Protein AF-A0A914PKU0-F1 (afdb_monomer)

Solvent-accessible surface area (backbone atoms only — not comparable to full-atom values): 11111 Å² total; per-residue (Å²): 141,83,90,80,81,83,86,82,81,77,81,84,61,63,71,68,54,54,54,54,63,59,64,61,50,61,65,52,45,56,53,50,51,53,52,48,52,52,50,33,52,51,19,50,53,43,31,54,55,24,48,49,52,36,49,50,44,68,71,37,66,74,53,52,72,41,68,69,49,45,51,52,33,53,37,24,51,18,46,30,36,24,18,49,16,47,34,53,45,40,54,48,55,51,53,35,68,74,65,74,61,84,83,73,59,67,68,58,48,47,63,50,47,43,43,28,55,49,11,52,50,31,33,52,44,38,52,43,41,54,53,49,54,64,73,61,70,76,85,69,70,69,59,47,57,50,49,43,55,52,51,42,53,52,55,48,54,53,51,59,67,70,47,77,82,64,92,68,94,60,92,46,76,73,80,70,27,71,61,52,55,51,50,51,50,51,51,53,50,52,42,51,53,54,60,73,74,106

Nearest PDB structures (foldseek):
  8e3x-assembly1_R  TM=8.008E-01  e=6.952E-03  Homo sapiens
  4u14-assembly1_A  TM=6.989E-01  e=1.213E-02  Rattus norvegicus
  8pkm-assembly1_R  TM=7.469E-01  e=3.884E-02  Homo sapiens
  6whc-assembly1_R  TM=7.273E-01  e=3.510E-02  Homo sapiens
  7bb6-assembly1_A  TM=6.770E-01  e=7.497E-02  Homo sapiens

Sequence (198 aa):
MSETTPFTFSPSIQTSLNLSKVVYTTSNLNDHWALLIFRMFIAVISLIGNFLIFYISIRYKDFRKSNSNCLIALLSIGDICLGFGLFIRGLYSIQIIVQDIFIYSTTFCLWISLPQVYGIAFSYIQ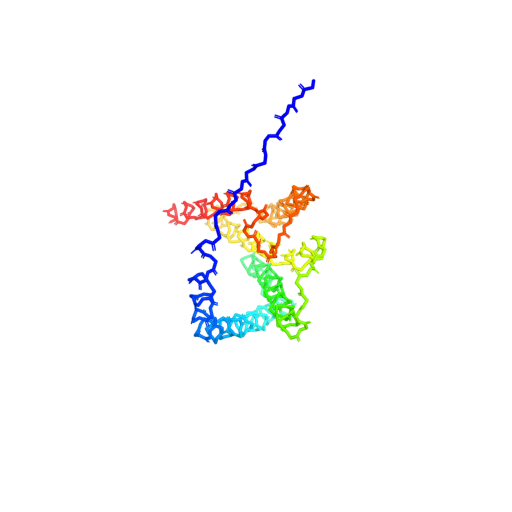LSSIAIDRCFAITQLWLSAIIGLICPTIIFYFSITSDLHSQISQCAIGSATKLFDKISSIYAFINAAIVICM

Radius of gyration: 22.52 Å; Cα contacts (8 Å, |Δi|>4): 131; chains: 1; bounding box: 77×35×51 Å

Secondary structure (DSSP, 8-state):
-------PPPGGGHHHHHHHHHHTTTHHHHHHHHHHHHHHHHHHHHHHHHHHHHHHHHH-TTGGGSHHHHHHHHHHHHHHHHHHHHHHHHHHHHHHHHHT-----HHHHHHHHHHHHHHHHHHHHHHHHHHHHHHHTTS-HHHHHHHHHHHHHHHHHHHHHHHTT---SS--HHHH-HHHHHHHHHHHHHHHHHHHT-

Mean predicted aligned error: 10.63 Å

Foldseek 3Di:
DDDDDDDDDDDPPVPVVVVVVVVCCPVVVVVVVVVLVVQLVVLVVLLVVLVVLLVCLVVDVVLVVDLLSVLSNQLSVLSNLQSQLSNLVSVVVVVCVVVVDQDDDPVVLCVSNLSNLLSLLLNLLSLVLSLVCVVVVDDDSVVSVVCSVVVSVVVSVVLVVQQPPDDDSDSDPVVSPPPSVVVVVVSVVSSVVSVVVD

pLDDT: mean 76.57, std 17.01, range [37.97, 98.25]

Structure (mmCIF, N/CA/C/O backbone):
data_AF-A0A914PKU0-F1
#
_entry.id   AF-A0A914PKU0-F1
#
loop_
_atom_site.group_PDB
_atom_site.id
_atom_site.type_symbol
_atom_site.label_atom_id
_atom_site.label_alt_id
_atom_site.label_comp_id
_atom_site.label_asym_id
_atom_site.label_entity_id
_atom_site.label_seq_id
_atom_site.pdbx_PDB_ins_code
_atom_site.Cartn_x
_atom_site.Cartn_y
_atom_site.Cartn_z
_atom_site.occupancy
_atom_site.B_iso_or_equiv
_atom_site.auth_seq_id
_atom_site.auth_comp_id
_atom_site.auth_asym_id
_atom_site.auth_atom_id
_atom_site.pdbx_PDB_model_num
ATOM 1 N N . MET A 1 1 ? 50.821 17.518 -1.421 1.00 38.12 1 MET A N 1
ATOM 2 C CA . MET A 1 1 ? 50.764 16.829 -2.726 1.00 38.12 1 MET A CA 1
ATOM 3 C C . MET A 1 1 ? 50.740 15.341 -2.435 1.00 38.12 1 MET A C 1
ATOM 5 O O . MET A 1 1 ? 51.692 14.849 -1.854 1.00 38.12 1 MET A O 1
ATOM 9 N N . SER A 1 2 ? 49.609 14.685 -2.690 1.00 40.12 2 SER A N 1
ATOM 10 C CA . SER A 1 2 ? 49.365 13.266 -2.404 1.00 40.12 2 SER A CA 1
ATOM 11 C C . SER A 1 2 ? 49.148 12.577 -3.746 1.00 40.12 2 SER A C 1
ATOM 13 O O . SER A 1 2 ? 48.167 12.882 -4.420 1.00 40.12 2 SER A O 1
ATOM 15 N N . GLU A 1 3 ? 50.083 11.722 -4.154 1.00 48.31 3 GLU A N 1
ATOM 16 C CA . GLU A 1 3 ? 50.004 10.937 -5.387 1.00 48.31 3 GLU A CA 1
ATOM 17 C C . GLU A 1 3 ? 48.989 9.800 -5.221 1.00 48.31 3 GLU A C 1
ATOM 19 O O . GLU A 1 3 ? 49.166 8.902 -4.400 1.00 48.31 3 GLU A O 1
ATOM 24 N N . THR A 1 4 ? 47.910 9.836 -6.000 1.00 51.81 4 THR A N 1
ATOM 25 C CA . THR A 1 4 ? 46.986 8.710 -6.171 1.00 51.81 4 THR A CA 1
ATOM 26 C C . THR A 1 4 ? 47.476 7.827 -7.312 1.00 51.81 4 THR A C 1
ATOM 28 O O . THR A 1 4 ? 47.506 8.263 -8.464 1.00 51.81 4 THR A O 1
ATOM 31 N N . THR A 1 5 ? 47.849 6.586 -7.008 1.00 49.84 5 THR A N 1
ATOM 32 C CA . THR A 1 5 ? 48.208 5.582 -8.013 1.00 49.84 5 THR A CA 1
ATOM 33 C C . THR A 1 5 ? 46.951 4.997 -8.678 1.00 49.84 5 THR A C 1
ATOM 35 O O . THR A 1 5 ? 45.957 4.734 -7.995 1.00 49.84 5 THR A O 1
ATOM 38 N N . PRO A 1 6 ? 46.955 4.777 -10.007 1.00 49.59 6 PRO A N 1
ATOM 39 C CA . PRO A 1 6 ? 45.822 4.189 -10.709 1.00 49.59 6 PRO A CA 1
ATOM 40 C C . PRO A 1 6 ? 45.848 2.658 -10.610 1.00 49.59 6 PRO A C 1
ATOM 42 O O . PRO A 1 6 ? 46.843 2.008 -10.927 1.00 49.59 6 PRO A O 1
ATOM 45 N N . PHE A 1 7 ? 44.722 2.082 -10.195 1.00 43.34 7 PHE A N 1
ATOM 46 C CA . PHE A 1 7 ? 44.472 0.642 -10.214 1.00 43.34 7 PHE A CA 1
ATOM 47 C C . PHE A 1 7 ? 44.232 0.177 -11.659 1.00 43.34 7 PHE A C 1
ATOM 49 O O . PHE A 1 7 ? 43.247 0.564 -12.288 1.00 43.34 7 PHE A O 1
ATOM 56 N N . THR A 1 8 ? 45.115 -0.667 -12.191 1.00 44.38 8 THR A N 1
ATOM 57 C CA . THR A 1 8 ? 44.954 -1.329 -13.492 1.00 44.38 8 THR A CA 1
ATOM 58 C C . THR A 1 8 ? 44.253 -2.677 -13.319 1.00 44.38 8 THR A C 1
ATOM 60 O O . THR A 1 8 ? 44.758 -3.586 -12.663 1.00 44.38 8 THR A O 1
ATOM 63 N N . PHE A 1 9 ? 43.064 -2.814 -13.913 1.00 42.56 9 PHE A N 1
ATOM 64 C CA . PHE A 1 9 ? 42.314 -4.073 -13.960 1.00 42.56 9 PHE A CA 1
ATOM 65 C C . PHE A 1 9 ? 42.784 -4.954 -15.127 1.00 42.56 9 PHE A C 1
ATOM 67 O O . PHE A 1 9 ? 42.975 -4.481 -16.246 1.00 42.56 9 PHE A O 1
ATOM 74 N N . SER A 1 10 ? 42.956 -6.248 -14.849 1.00 38.81 10 SER A N 1
ATOM 75 C CA . SER A 1 10 ? 43.445 -7.261 -15.792 1.00 38.81 10 SER A CA 1
ATOM 76 C C . SER A 1 10 ? 42.358 -7.689 -16.806 1.00 38.81 10 SER A C 1
ATOM 78 O O . SER A 1 10 ? 41.228 -7.963 -16.392 1.00 38.81 10 SER A O 1
ATOM 80 N N . PRO A 1 11 ? 42.659 -7.785 -18.119 1.00 51.31 11 PRO A N 1
ATOM 81 C CA . PRO A 1 11 ? 41.658 -7.942 -19.187 1.00 51.31 11 PRO A CA 1
ATOM 82 C C . PRO A 1 11 ? 41.138 -9.377 -19.424 1.00 51.31 11 PRO A C 1
ATOM 84 O O . PRO A 1 11 ? 40.300 -9.587 -20.298 1.00 51.31 11 PRO A O 1
ATOM 87 N N . SER A 1 12 ? 41.577 -10.386 -18.666 1.00 43.50 12 SER A N 1
ATOM 88 C CA . SER A 1 12 ? 41.237 -11.798 -18.934 1.00 43.50 12 SER A CA 1
ATOM 89 C C . SER A 1 12 ? 39.911 -12.298 -18.329 1.00 43.50 12 SER A C 1
ATOM 91 O O . SER A 1 12 ? 39.522 -13.434 -18.584 1.00 43.50 12 SER A O 1
ATOM 93 N N . ILE A 1 13 ? 39.182 -11.469 -17.568 1.00 47.34 13 ILE A N 1
ATOM 94 C CA . ILE A 1 13 ? 37.900 -11.838 -16.917 1.00 47.34 13 ILE A CA 1
ATOM 95 C C . ILE A 1 13 ? 36.666 -11.367 -17.722 1.00 47.34 13 ILE A C 1
ATOM 97 O O . ILE A 1 13 ? 35.545 -11.817 -17.485 1.00 47.34 13 ILE A O 1
ATOM 101 N N . GLN A 1 14 ? 36.833 -10.495 -18.722 1.00 45.56 14 GLN A N 1
ATOM 102 C CA . GLN A 1 14 ? 35.700 -9.884 -19.434 1.00 45.56 14 GLN A CA 1
ATOM 103 C C . GLN A 1 14 ? 34.959 -10.825 -20.399 1.00 45.56 14 GLN A C 1
ATOM 105 O O . GLN A 1 14 ? 33.783 -10.602 -20.680 1.00 45.56 14 GLN A O 1
ATOM 110 N N . THR A 1 15 ? 35.586 -11.893 -20.890 1.00 47.06 15 THR A N 1
ATOM 111 C CA . THR A 1 15 ? 34.989 -12.757 -21.924 1.00 47.06 15 THR A CA 1
ATOM 112 C C . THR A 1 15 ? 34.104 -13.880 -21.374 1.00 47.06 15 THR A C 1
ATOM 114 O O . THR A 1 15 ? 33.115 -14.224 -22.017 1.00 47.06 15 THR A O 1
ATOM 117 N N . SER A 1 16 ? 34.354 -14.400 -20.166 1.00 42.72 16 SER A N 1
ATOM 118 C CA . SER A 1 16 ? 33.491 -15.418 -19.528 1.00 42.72 16 SER A CA 1
ATOM 119 C C . SER A 1 16 ? 32.276 -14.822 -18.799 1.00 42.72 16 SER A C 1
ATOM 121 O O . SER A 1 16 ? 31.245 -15.482 -18.658 1.00 42.72 16 SER A O 1
ATOM 123 N N . LEU A 1 17 ? 32.348 -13.546 -18.404 1.00 46.28 17 LEU A N 1
ATOM 124 C CA . LEU A 1 17 ? 31.238 -12.806 -17.792 1.00 46.28 17 LEU A CA 1
ATOM 125 C C . LEU A 1 17 ? 30.147 -12.427 -18.804 1.00 46.28 17 LEU A C 1
ATOM 127 O O . LEU A 1 17 ? 28.983 -12.323 -18.428 1.00 46.28 17 LEU A O 1
ATOM 131 N N . ASN A 1 18 ? 30.489 -12.284 -20.086 1.00 42.88 18 ASN A N 1
ATOM 132 C CA . ASN A 1 18 ? 29.521 -11.941 -21.129 1.00 42.88 18 ASN A CA 1
ATOM 133 C C . ASN A 1 18 ? 28.657 -13.130 -21.572 1.00 42.88 18 ASN A C 1
ATOM 135 O O . ASN A 1 18 ? 27.505 -12.918 -21.932 1.00 42.88 18 ASN A O 1
ATOM 139 N N . LEU A 1 19 ? 29.144 -14.374 -21.489 1.00 44.16 19 LEU A N 1
ATOM 140 C CA . LEU A 1 19 ? 28.338 -15.542 -21.877 1.00 44.16 19 LEU A CA 1
ATOM 141 C C . LEU A 1 19 ? 27.323 -15.932 -20.791 1.00 44.16 19 LEU A C 1
ATOM 143 O O . LEU A 1 19 ? 26.169 -16.226 -21.089 1.00 44.16 19 LEU A O 1
ATOM 147 N N . SER A 1 20 ? 27.722 -15.854 -19.517 1.00 39.81 20 SER A N 1
ATOM 148 C CA . SER A 1 20 ? 26.823 -16.127 -18.388 1.00 39.81 20 SER A CA 1
ATOM 149 C C . SER A 1 20 ? 25.709 -15.073 -18.301 1.00 39.81 20 SER A C 1
ATOM 151 O O . SER A 1 20 ? 24.534 -15.401 -18.159 1.00 39.81 20 SER A O 1
ATOM 153 N N . LYS A 1 21 ? 26.038 -13.795 -18.531 1.00 44.16 21 LYS A N 1
ATOM 154 C CA . LYS A 1 21 ? 25.064 -12.691 -18.573 1.00 44.16 21 LYS A CA 1
ATOM 155 C C . LYS A 1 21 ? 24.053 -12.797 -19.727 1.00 44.16 21 LYS A C 1
ATOM 157 O O . LYS A 1 21 ? 23.037 -12.124 -19.665 1.00 44.16 21 LYS A O 1
ATOM 162 N N . VAL A 1 22 ? 24.314 -13.626 -20.744 1.00 45.41 22 VAL A N 1
ATOM 163 C CA . VAL A 1 22 ? 23.438 -13.840 -21.915 1.00 45.41 22 VAL A CA 1
ATOM 164 C C . VAL A 1 22 ? 22.600 -15.126 -21.804 1.00 45.41 22 VAL A C 1
ATOM 166 O O . VAL A 1 22 ? 21.542 -15.227 -22.416 1.00 45.41 22 VAL A O 1
ATOM 169 N N . VAL A 1 23 ? 23.019 -16.10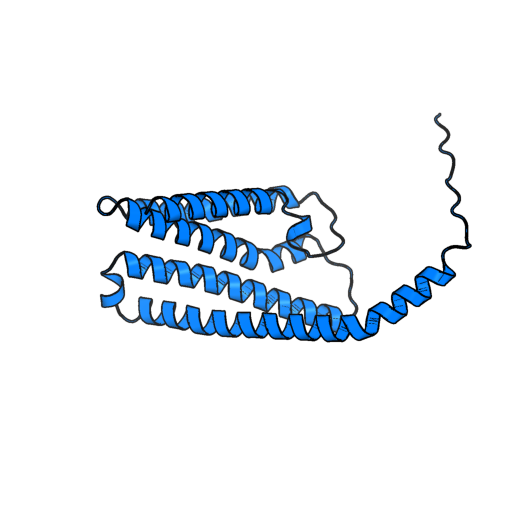6 -20.997 1.00 37.97 23 VAL A N 1
ATOM 170 C CA . VAL A 1 23 ? 22.243 -17.343 -20.766 1.00 37.97 23 VAL A CA 1
ATOM 171 C C . VAL A 1 23 ? 21.280 -17.201 -19.577 1.00 37.97 23 VAL A C 1
ATOM 173 O O . VAL A 1 23 ? 20.201 -17.786 -19.592 1.00 37.97 23 VAL A O 1
ATOM 176 N N . TYR A 1 24 ? 21.585 -16.343 -18.595 1.00 42.28 24 TYR A N 1
ATOM 177 C CA . TYR A 1 24 ? 20.639 -15.982 -17.527 1.00 42.28 24 TYR A CA 1
ATOM 178 C C . TYR A 1 24 ? 19.558 -14.974 -17.952 1.00 42.28 24 TYR A C 1
ATOM 180 O O . TYR A 1 24 ? 18.708 -14.645 -17.126 1.00 42.28 24 TYR A O 1
ATOM 188 N N . THR A 1 25 ? 19.567 -14.460 -19.186 1.00 51.44 25 THR A N 1
ATOM 189 C CA . THR A 1 25 ? 18.661 -13.382 -19.623 1.00 51.44 25 THR A CA 1
ATOM 190 C C . THR A 1 25 ? 17.411 -13.837 -20.358 1.00 51.44 25 THR A C 1
ATOM 192 O O . THR A 1 25 ? 16.522 -13.014 -20.515 1.00 51.44 25 THR A O 1
ATOM 195 N N . THR A 1 26 ? 17.269 -15.095 -20.785 1.00 50.94 26 THR A N 1
ATOM 196 C CA . THR A 1 26 ? 16.070 -15.516 -21.542 1.00 50.94 26 THR A CA 1
ATOM 197 C C . THR A 1 26 ? 15.092 -16.360 -20.726 1.00 50.94 26 THR A C 1
ATOM 199 O O . THR A 1 26 ? 13.889 -16.136 -20.842 1.00 50.94 26 THR A O 1
ATOM 202 N N . SER A 1 27 ? 15.558 -17.247 -19.832 1.00 54.28 27 SER A N 1
ATOM 203 C CA . SER A 1 27 ? 14.651 -17.959 -18.911 1.00 54.28 27 SER A CA 1
ATOM 204 C C . SER A 1 27 ? 14.126 -17.041 -17.799 1.00 54.28 27 SER A C 1
ATOM 206 O O . SER A 1 27 ? 12.921 -16.983 -17.584 1.00 54.28 27 SER A O 1
ATOM 208 N N . ASN A 1 28 ? 14.990 -16.217 -17.188 1.00 62.97 28 ASN A N 1
ATOM 209 C CA . ASN A 1 28 ? 14.567 -15.252 -16.160 1.00 62.97 28 ASN A CA 1
ATOM 210 C C . ASN A 1 28 ? 13.647 -14.152 -16.693 1.00 62.97 28 ASN A C 1
ATOM 212 O O . ASN A 1 28 ? 12.886 -13.574 -15.921 1.00 62.97 28 ASN A O 1
ATOM 216 N N . LEU A 1 29 ? 13.738 -13.799 -17.980 1.00 72.94 29 LEU A N 1
ATOM 217 C CA . LEU A 1 29 ? 12.934 -12.705 -18.520 1.00 72.94 29 LEU A CA 1
ATOM 218 C C . LEU A 1 29 ? 11.460 -13.104 -18.584 1.00 72.94 29 LEU A C 1
ATOM 220 O O . LEU A 1 29 ? 10.610 -12.345 -18.126 1.00 72.94 29 LEU A O 1
ATOM 224 N N . ASN A 1 30 ? 11.162 -14.314 -19.065 1.00 81.38 30 ASN A N 1
ATOM 225 C CA . ASN A 1 30 ? 9.797 -14.843 -19.081 1.00 81.38 30 ASN A CA 1
ATOM 226 C C . ASN A 1 30 ? 9.228 -14.976 -17.660 1.00 81.38 30 ASN A C 1
ATOM 228 O O . ASN A 1 30 ? 8.080 -14.592 -17.423 1.00 81.38 30 ASN A O 1
ATOM 232 N N . ASP A 1 31 ? 10.048 -15.418 -16.704 1.00 84.62 31 ASP A N 1
ATOM 233 C CA . ASP A 1 31 ? 9.658 -15.510 -15.294 1.00 84.62 31 ASP A CA 1
ATOM 234 C C . ASP A 1 31 ? 9.379 -14.123 -14.688 1.00 84.62 31 ASP A C 1
ATOM 236 O O . ASP A 1 31 ? 8.410 -13.933 -13.947 1.00 84.62 31 ASP A O 1
ATOM 240 N N . HIS A 1 32 ? 10.183 -13.119 -15.049 1.00 82.81 32 HIS A N 1
ATOM 241 C CA . HIS A 1 32 ? 9.996 -11.740 -14.607 1.00 82.81 32 HIS A CA 1
ATOM 242 C C . HIS A 1 32 ? 8.676 -11.144 -15.116 1.00 82.81 32 HIS A C 1
ATOM 244 O O . HIS A 1 32 ? 7.927 -10.546 -14.337 1.00 82.81 32 HIS A O 1
ATOM 250 N N . TRP A 1 33 ? 8.355 -11.349 -16.398 1.00 86.50 33 TRP A N 1
ATOM 251 C CA . TRP A 1 33 ? 7.091 -10.908 -16.994 1.00 86.50 33 TRP A CA 1
ATOM 252 C C . TRP A 1 33 ? 5.882 -11.583 -16.354 1.00 86.50 33 TRP A C 1
ATOM 254 O O . TRP A 1 33 ? 4.918 -10.901 -15.998 1.00 86.50 33 TRP A O 1
ATOM 264 N N . ALA A 1 34 ? 5.941 -12.902 -16.162 1.00 89.69 34 ALA A N 1
ATOM 265 C CA . ALA A 1 34 ? 4.866 -13.651 -15.522 1.00 89.69 34 ALA A CA 1
ATOM 266 C C . ALA A 1 34 ? 4.580 -13.111 -14.113 1.00 89.69 34 ALA A C 1
ATOM 268 O O . ALA A 1 34 ? 3.425 -12.875 -13.751 1.00 89.69 34 ALA A O 1
ATOM 269 N N . LEU A 1 35 ? 5.632 -12.830 -13.340 1.00 88.25 35 LEU A N 1
ATOM 270 C CA . LEU A 1 35 ? 5.517 -12.310 -11.982 1.00 88.25 35 LEU A CA 1
ATOM 271 C C . LEU A 1 35 ? 4.965 -10.873 -11.949 1.00 88.25 35 LEU A C 1
ATOM 273 O O . LEU A 1 35 ? 4.143 -10.553 -11.088 1.00 88.25 35 LEU A O 1
ATOM 277 N N . LEU A 1 36 ? 5.359 -10.013 -12.896 1.00 88.75 36 LEU A N 1
ATOM 278 C CA . LEU A 1 36 ? 4.803 -8.661 -13.051 1.00 88.75 36 LEU A CA 1
ATOM 279 C C . LEU A 1 36 ? 3.305 -8.689 -13.382 1.00 88.75 36 LEU A C 1
ATOM 281 O O . LEU A 1 36 ? 2.518 -8.014 -12.715 1.00 88.75 36 LEU A O 1
ATOM 285 N N . ILE A 1 37 ? 2.905 -9.494 -14.370 1.00 92.06 37 ILE A N 1
ATOM 286 C CA . ILE A 1 37 ? 1.502 -9.638 -14.784 1.00 92.06 37 ILE A CA 1
ATOM 287 C C . ILE A 1 37 ? 0.666 -10.186 -13.627 1.00 92.06 37 ILE A C 1
ATOM 289 O O . ILE A 1 37 ? -0.390 -9.639 -13.308 1.00 92.06 37 ILE A O 1
ATOM 293 N N . PHE A 1 38 ? 1.167 -11.216 -12.944 1.00 92.31 38 PHE A N 1
ATOM 294 C CA . PHE A 1 38 ? 0.501 -11.806 -11.788 1.00 92.31 38 PHE A CA 1
ATOM 295 C C . PHE A 1 38 ? 0.301 -10.793 -10.651 1.00 92.31 38 PHE A C 1
ATOM 297 O O . PHE A 1 38 ? -0.790 -10.694 -10.089 1.00 92.31 38 PHE A O 1
ATOM 304 N N . ARG A 1 39 ? 1.316 -9.973 -10.345 1.00 88.94 39 ARG A N 1
ATOM 305 C CA . ARG A 1 39 ? 1.196 -8.898 -9.345 1.00 88.94 39 ARG A CA 1
ATOM 306 C C . ARG A 1 39 ? 0.159 -7.849 -9.732 1.00 88.94 39 ARG A C 1
ATOM 308 O O . ARG A 1 39 ? -0.606 -7.427 -8.868 1.00 88.94 39 ARG A O 1
ATOM 315 N N . MET A 1 40 ? 0.111 -7.438 -11.000 1.00 93.88 40 MET A N 1
ATOM 316 C CA . MET A 1 40 ? -0.917 -6.501 -11.461 1.00 93.88 40 MET A CA 1
ATOM 317 C C . MET A 1 40 ? -2.318 -7.103 -11.363 1.00 93.88 40 MET A C 1
ATOM 319 O O . MET A 1 40 ? -3.244 -6.416 -10.943 1.00 93.88 40 MET A O 1
ATOM 323 N N . PHE A 1 41 ? -2.473 -8.388 -11.682 1.00 96.06 41 PHE A N 1
ATOM 324 C CA . PHE A 1 41 ? -3.746 -9.087 -11.538 1.00 96.06 41 PHE A CA 1
ATOM 325 C C . PHE A 1 41 ? -4.224 -9.110 -10.078 1.00 96.06 41 PHE A C 1
ATOM 327 O O . PHE A 1 41 ? -5.367 -8.746 -9.798 1.00 96.06 41 PHE A O 1
ATOM 334 N N . ILE A 1 42 ? -3.332 -9.432 -9.132 1.00 94.50 42 ILE A N 1
ATOM 335 C CA . ILE A 1 42 ? -3.624 -9.343 -7.692 1.00 94.50 42 ILE A CA 1
ATOM 336 C C . ILE A 1 42 ? -4.008 -7.913 -7.297 1.00 94.50 42 ILE A C 1
ATOM 338 O O . ILE A 1 42 ? -4.972 -7.724 -6.556 1.00 94.50 42 ILE A O 1
ATOM 342 N N . ALA A 1 43 ? -3.287 -6.903 -7.792 1.00 94.88 43 ALA A N 1
ATOM 343 C CA . ALA A 1 43 ? -3.577 -5.504 -7.488 1.00 94.88 43 ALA A CA 1
ATOM 344 C C . ALA A 1 43 ? -4.979 -5.089 -7.967 1.00 94.88 43 ALA A C 1
ATOM 346 O O . ALA A 1 43 ? -5.704 -4.434 -7.222 1.00 94.88 43 ALA A O 1
ATOM 347 N N . VAL A 1 44 ? -5.395 -5.520 -9.163 1.00 97.50 44 VAL A N 1
ATOM 348 C CA . VAL A 1 44 ? -6.738 -5.251 -9.704 1.00 97.50 44 VAL A CA 1
ATOM 349 C C . VAL A 1 44 ? -7.822 -5.942 -8.878 1.00 97.50 44 VAL A C 1
ATOM 351 O O . VAL A 1 44 ? -8.807 -5.299 -8.517 1.00 97.50 44 VAL A O 1
ATOM 354 N N . ILE A 1 45 ? -7.642 -7.220 -8.531 1.00 97.31 45 ILE A N 1
ATOM 355 C CA . ILE A 1 45 ? -8.595 -7.942 -7.672 1.00 97.31 45 ILE A CA 1
ATOM 356 C C . ILE A 1 45 ? -8.716 -7.254 -6.311 1.00 97.31 45 ILE A C 1
ATOM 358 O O . ILE A 1 45 ? -9.828 -7.022 -5.837 1.00 97.31 45 ILE A O 1
ATOM 362 N N . SER A 1 46 ? -7.581 -6.894 -5.707 1.00 96.00 46 SER A N 1
ATOM 363 C CA . SER A 1 46 ? -7.541 -6.178 -4.433 1.00 96.00 46 SER A CA 1
ATOM 364 C C . SER A 1 46 ? -8.279 -4.840 -4.517 1.00 96.00 46 SER A C 1
ATOM 366 O O . SER A 1 46 ? -9.104 -4.542 -3.656 1.00 96.00 46 SER A O 1
ATOM 368 N N . LEU A 1 47 ? -8.058 -4.061 -5.582 1.00 97.31 47 LEU A N 1
ATOM 369 C CA . LEU A 1 47 ? -8.755 -2.795 -5.804 1.00 97.31 47 LEU A CA 1
ATOM 370 C C . LEU A 1 47 ? -10.268 -2.989 -5.898 1.00 97.31 47 LEU A C 1
ATOM 372 O O . LEU A 1 47 ? -11.006 -2.302 -5.200 1.00 97.31 47 LEU A O 1
ATOM 376 N N . ILE A 1 48 ? -10.737 -3.932 -6.718 1.00 98.25 48 ILE A N 1
ATOM 377 C CA . ILE A 1 48 ? -12.174 -4.179 -6.906 1.00 98.25 48 ILE A CA 1
ATOM 378 C C . ILE A 1 48 ? -12.823 -4.637 -5.594 1.00 98.25 48 ILE A C 1
ATOM 380 O O . ILE A 1 48 ? -13.859 -4.100 -5.200 1.00 98.25 48 ILE A O 1
ATOM 384 N N . GLY A 1 49 ? -12.209 -5.601 -4.903 1.00 97.81 49 GLY A N 1
ATOM 385 C CA . GLY A 1 49 ? -12.732 -6.144 -3.651 1.00 97.81 49 GLY A CA 1
ATOM 386 C C . GLY A 1 49 ? -12.816 -5.088 -2.550 1.00 97.81 49 GLY A C 1
ATOM 387 O O . GLY A 1 49 ? -13.870 -4.909 -1.939 1.00 97.81 49 GLY A O 1
ATOM 388 N N . ASN A 1 50 ? -11.739 -4.329 -2.342 1.00 97.69 50 ASN A N 1
ATOM 389 C CA . ASN A 1 50 ? -11.715 -3.291 -1.316 1.00 97.69 50 ASN A CA 1
ATOM 390 C C . ASN A 1 50 ? -12.614 -2.100 -1.667 1.00 97.69 50 ASN A C 1
ATOM 392 O O . ASN A 1 50 ? -13.284 -1.561 -0.787 1.00 97.69 50 ASN A O 1
ATOM 396 N N . PHE A 1 51 ? -12.724 -1.733 -2.948 1.00 98.12 51 PHE A N 1
ATOM 397 C CA . PHE A 1 51 ? -13.657 -0.694 -3.384 1.00 98.12 51 PHE A CA 1
ATOM 398 C C . PHE A 1 51 ? -15.115 -1.099 -3.148 1.00 98.12 51 PHE A C 1
ATOM 400 O O . PHE A 1 51 ? -15.918 -0.268 -2.726 1.00 98.12 51 PHE A O 1
ATOM 407 N N . LEU A 1 52 ? -15.461 -2.375 -3.351 1.00 98.00 52 LEU A N 1
ATOM 408 C CA . LEU A 1 52 ? -16.792 -2.896 -3.044 1.00 98.00 52 LEU A CA 1
ATOM 409 C C . LEU A 1 52 ? -17.104 -2.806 -1.541 1.00 98.00 52 LEU A C 1
ATOM 411 O O . LEU A 1 52 ? -18.178 -2.331 -1.171 1.00 98.00 52 LEU A O 1
ATOM 415 N N . ILE A 1 53 ? -16.164 -3.204 -0.675 1.00 97.06 53 ILE A N 1
ATOM 416 C CA . ILE A 1 53 ? -16.308 -3.104 0.790 1.00 97.06 53 ILE A CA 1
ATOM 417 C C . ILE A 1 53 ? -16.514 -1.645 1.211 1.00 97.06 53 ILE A C 1
ATOM 419 O O . ILE A 1 53 ? -17.443 -1.331 1.965 1.00 97.06 53 ILE A O 1
ATOM 423 N N . PHE A 1 54 ? -15.685 -0.742 0.690 1.00 96.00 54 PHE A N 1
ATOM 424 C CA . PHE A 1 54 ? -15.780 0.686 0.962 1.00 96.00 54 PHE A CA 1
ATOM 425 C C . PHE A 1 54 ? -17.117 1.271 0.483 1.00 96.00 54 PHE 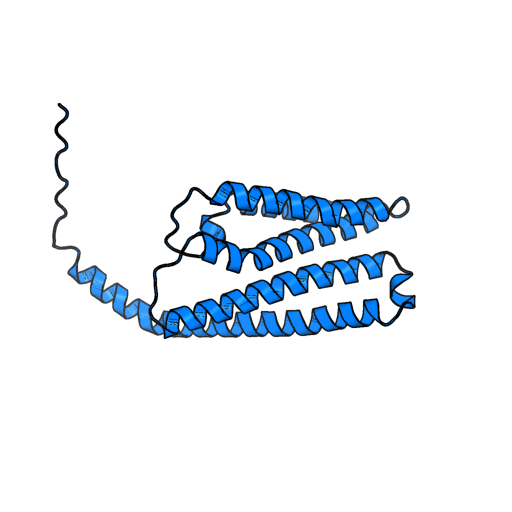A C 1
ATOM 427 O O . PHE A 1 54 ? -17.803 1.971 1.234 1.00 96.00 54 PHE A O 1
ATOM 434 N N . TYR A 1 55 ? -17.538 0.926 -0.737 1.00 97.31 55 TYR A N 1
ATOM 435 C CA . TYR A 1 55 ? -18.806 1.361 -1.320 1.00 97.31 55 TYR A CA 1
ATOM 436 C C . TYR A 1 55 ? -20.007 0.921 -0.475 1.00 97.31 55 TYR A C 1
ATOM 438 O O . TYR A 1 55 ? -20.855 1.749 -0.135 1.00 97.31 55 TYR A O 1
ATOM 446 N N . ILE A 1 56 ? -20.064 -0.357 -0.083 1.00 97.38 56 ILE A N 1
ATOM 447 C CA . ILE A 1 56 ? -21.123 -0.895 0.784 1.00 97.38 56 ILE A CA 1
ATOM 448 C C . ILE A 1 56 ? -21.125 -0.153 2.127 1.00 97.38 56 ILE A C 1
ATOM 450 O O . ILE A 1 56 ? -22.180 0.288 2.589 1.00 97.38 56 ILE A O 1
ATOM 454 N N . SER A 1 57 ? -19.949 0.069 2.716 1.00 95.62 57 SER A N 1
ATOM 455 C CA . SER A 1 57 ? -19.804 0.762 4.001 1.00 95.62 57 SER A CA 1
ATOM 456 C C . SER A 1 57 ? -20.305 2.211 3.958 1.00 95.62 57 SER A C 1
ATOM 458 O O . SER A 1 57 ? -20.900 2.690 4.924 1.00 95.62 57 SER A O 1
ATOM 460 N N . ILE A 1 58 ? -20.118 2.917 2.838 1.00 94.44 58 ILE A N 1
ATOM 461 C CA . ILE A 1 58 ? -20.667 4.268 2.637 1.00 94.44 58 ILE A CA 1
ATOM 462 C C . ILE A 1 58 ? -22.172 4.226 2.368 1.00 94.44 58 ILE A C 1
ATOM 464 O O . ILE A 1 58 ? -22.916 5.054 2.906 1.00 94.44 58 ILE A O 1
ATOM 468 N N . ARG A 1 59 ? -22.626 3.292 1.525 1.00 97.38 59 ARG A N 1
ATOM 469 C CA . ARG A 1 59 ? -24.013 3.227 1.052 1.00 97.38 59 ARG A CA 1
ATOM 470 C C . ARG A 1 59 ? -24.985 2.859 2.169 1.00 97.38 59 ARG A C 1
ATOM 472 O O . ARG A 1 59 ? -26.057 3.461 2.257 1.00 97.38 59 ARG A O 1
ATOM 479 N N . TYR A 1 60 ? -24.620 1.907 3.022 1.00 96.44 60 TYR A N 1
ATOM 480 C CA . TYR A 1 60 ? -25.497 1.387 4.065 1.00 96.44 60 TYR A CA 1
ATOM 481 C C . TYR A 1 60 ? -25.126 1.960 5.433 1.00 96.44 60 TYR A C 1
ATOM 483 O O . TYR A 1 60 ? -24.221 1.483 6.117 1.00 96.44 60 TYR A O 1
A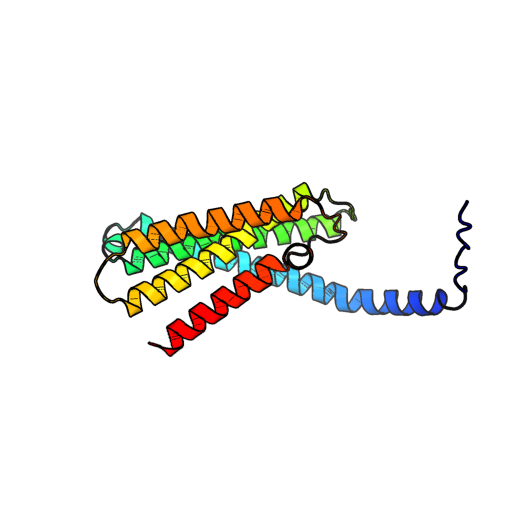TOM 491 N N . LYS A 1 61 ? -25.876 2.979 5.873 1.00 93.19 61 LYS A N 1
ATOM 492 C CA . LYS A 1 61 ? -25.624 3.665 7.153 1.00 93.19 61 LYS A CA 1
ATOM 493 C C . LYS A 1 61 ? -25.658 2.722 8.358 1.00 93.19 61 LYS A C 1
ATOM 495 O O . LYS A 1 61 ? -24.936 2.971 9.317 1.00 93.19 61 LYS A O 1
ATOM 500 N N . ASP A 1 62 ? -26.459 1.660 8.296 1.00 94.19 62 ASP A N 1
ATOM 501 C CA . ASP A 1 62 ? -26.580 0.679 9.375 1.00 94.19 62 ASP A CA 1
ATOM 502 C C . ASP A 1 62 ? -25.288 -0.102 9.617 1.00 94.19 62 ASP A C 1
ATOM 504 O O . ASP A 1 62 ? -24.966 -0.385 10.769 1.00 94.19 62 ASP A O 1
ATOM 508 N N . PHE A 1 63 ? -24.483 -0.351 8.577 1.00 89.38 63 PHE A N 1
ATOM 509 C CA . PHE A 1 63 ? -23.177 -0.985 8.755 1.00 89.38 63 PHE A CA 1
ATOM 510 C C . PHE A 1 63 ? -22.239 -0.110 9.585 1.00 89.38 63 PHE A C 1
ATOM 512 O O . PHE A 1 63 ? -21.478 -0.639 10.386 1.00 89.38 63 PHE A O 1
ATOM 519 N N . ARG A 1 64 ? -22.342 1.219 9.490 1.00 89.56 64 ARG A N 1
ATOM 520 C CA . ARG A 1 64 ? -21.480 2.159 10.229 1.00 89.56 64 ARG A CA 1
ATOM 521 C C . ARG A 1 64 ? -21.837 2.308 11.708 1.00 89.56 64 ARG A C 1
ATOM 523 O O . ARG A 1 64 ? -21.111 2.986 12.425 1.00 89.56 64 ARG A O 1
ATOM 530 N N . LYS A 1 65 ? -22.939 1.706 12.174 1.00 88.69 65 LYS A N 1
ATOM 531 C CA . LYS A 1 65 ? -23.325 1.742 13.596 1.00 88.69 65 LYS A CA 1
ATOM 532 C C . LYS A 1 65 ? -22.368 0.937 14.475 1.00 88.69 65 LYS A C 1
ATOM 534 O O . LYS A 1 65 ? -22.217 1.257 15.647 1.00 88.69 65 LYS A O 1
ATOM 539 N N . SER A 1 66 ? -21.736 -0.097 13.918 1.00 87.62 66 SER A N 1
ATOM 540 C CA . SER A 1 66 ? -20.715 -0.871 14.621 1.00 87.62 66 SER A CA 1
ATOM 541 C C . SER A 1 66 ? -19.338 -0.259 14.392 1.00 87.62 66 SER A C 1
ATOM 543 O O . SER A 1 66 ? -18.893 -0.099 13.253 1.00 87.62 66 SER A O 1
ATOM 545 N N . ASN A 1 67 ? -18.636 0.017 15.485 1.00 83.12 67 ASN A N 1
ATOM 546 C CA . ASN A 1 67 ? -17.272 0.533 15.478 1.00 83.12 67 ASN A CA 1
ATOM 547 C C . ASN A 1 67 ? -16.311 -0.355 14.670 1.00 83.12 67 ASN A C 1
ATOM 549 O O . ASN A 1 67 ? -15.532 0.144 13.859 1.00 83.12 67 ASN A O 1
ATOM 553 N N . SER A 1 68 ? -16.440 -1.678 14.810 1.00 86.81 68 SER A N 1
ATOM 554 C CA . SER A 1 68 ? -15.624 -2.648 14.070 1.00 86.81 68 SER A CA 1
ATOM 555 C C . SER A 1 68 ? -15.823 -2.533 12.558 1.00 86.81 68 SER A C 1
ATOM 557 O O . SER A 1 68 ? -14.870 -2.706 11.805 1.00 86.81 68 SER A O 1
ATOM 559 N N . ASN A 1 69 ? -17.035 -2.219 12.097 1.00 89.81 69 ASN A N 1
ATOM 560 C CA . ASN A 1 69 ? -17.311 -2.068 10.669 1.00 89.81 69 ASN A CA 1
ATOM 561 C C . ASN A 1 69 ? -16.696 -0.778 10.112 1.00 89.81 69 ASN A C 1
ATOM 563 O O . ASN A 1 69 ? -16.268 -0.751 8.962 1.00 89.81 69 ASN A O 1
ATOM 567 N N . CYS A 1 70 ? -16.615 0.281 10.925 1.00 88.31 70 CYS A N 1
ATOM 568 C CA . CYS A 1 70 ? -15.919 1.511 10.552 1.00 88.31 70 CYS A CA 1
ATOM 569 C C . CYS A 1 70 ? -14.408 1.270 10.390 1.00 88.31 70 CYS A C 1
ATOM 571 O O . CYS A 1 70 ? -13.820 1.715 9.408 1.00 88.31 70 CYS A O 1
ATOM 573 N N . LEU A 1 71 ? -13.798 0.498 11.300 1.00 87.50 71 LEU A N 1
ATOM 574 C CA . LEU A 1 71 ? -12.388 0.105 11.195 1.00 87.50 71 LEU A CA 1
ATOM 575 C C . LEU A 1 71 ? -12.118 -0.767 9.961 1.00 87.50 71 LEU A C 1
ATOM 577 O O . LEU A 1 71 ? -11.128 -0.549 9.271 1.00 87.50 71 LEU A O 1
ATOM 581 N N . ILE A 1 72 ? -13.019 -1.698 9.627 1.00 91.81 72 ILE A N 1
ATOM 582 C CA . ILE A 1 72 ? -12.922 -2.495 8.390 1.00 91.81 72 ILE A CA 1
ATOM 583 C C . ILE A 1 72 ? -13.018 -1.595 7.150 1.00 91.81 72 ILE A C 1
ATOM 585 O O . ILE A 1 72 ? -12.251 -1.760 6.202 1.00 91.81 72 ILE A O 1
ATOM 589 N N . ALA A 1 73 ? -13.920 -0.611 7.156 1.00 92.75 73 ALA A N 1
ATOM 590 C CA . ALA A 1 73 ? -14.023 0.352 6.064 1.00 92.75 73 ALA A CA 1
ATOM 591 C C . ALA A 1 73 ? -12.738 1.185 5.924 1.00 92.75 73 ALA A C 1
ATOM 593 O O . ALA A 1 73 ? -12.250 1.362 4.812 1.00 92.75 73 ALA A O 1
ATOM 594 N N . LEU A 1 74 ? -12.149 1.644 7.032 1.00 90.88 74 LEU A N 1
ATOM 595 C CA . LEU A 1 74 ? -10.853 2.328 7.029 1.00 90.88 74 LEU A CA 1
ATOM 596 C C . LEU A 1 74 ? -9.747 1.423 6.480 1.00 90.88 74 LEU A C 1
ATOM 598 O O . LEU A 1 74 ? -9.031 1.845 5.578 1.00 90.88 74 LEU A O 1
ATOM 602 N N . LEU A 1 75 ? -9.648 0.176 6.943 1.00 93.31 75 LEU A N 1
ATOM 603 C CA . LEU A 1 75 ? -8.675 -0.797 6.439 1.00 93.31 75 LEU A CA 1
ATOM 604 C C . LEU A 1 75 ? -8.780 -0.966 4.914 1.00 93.31 75 LEU A C 1
ATOM 606 O O . LEU A 1 75 ? -7.767 -0.897 4.223 1.00 93.31 75 LEU A O 1
ATOM 610 N N . SER A 1 76 ? -10.005 -1.049 4.379 1.00 95.94 76 SER A N 1
ATOM 611 C CA . SER A 1 76 ? -10.222 -1.142 2.929 1.00 95.94 76 SER A CA 1
ATOM 612 C C . SER A 1 76 ? -9.694 0.075 2.156 1.00 95.94 76 SER A C 1
ATOM 614 O O . SER A 1 76 ? -9.218 -0.079 1.035 1.00 95.94 76 SER A O 1
ATOM 616 N N . ILE A 1 77 ? -9.694 1.280 2.745 1.00 94.81 77 ILE A N 1
ATOM 617 C CA . ILE A 1 77 ? -9.086 2.474 2.125 1.00 94.81 77 ILE A CA 1
ATOM 618 C C . ILE A 1 77 ? -7.565 2.307 2.019 1.00 94.81 77 ILE A C 1
ATOM 620 O O . ILE A 1 77 ? -6.989 2.608 0.974 1.00 94.81 77 ILE A O 1
ATOM 624 N N . GLY A 1 78 ? -6.922 1.798 3.075 1.00 93.00 78 GLY A N 1
ATOM 625 C CA . GLY A 1 78 ? -5.490 1.481 3.070 1.00 93.00 78 GLY A CA 1
ATOM 626 C C . GLY A 1 78 ? -5.119 0.509 1.960 1.00 93.00 78 GLY A C 1
ATOM 627 O O . GLY A 1 78 ? -4.198 0.762 1.178 1.00 93.00 78 GLY A O 1
ATOM 628 N N . ASP A 1 79 ? -5.908 -0.554 1.833 1.00 95.75 79 ASP A N 1
ATOM 629 C CA . ASP A 1 79 ? -5.690 -1.591 0.831 1.00 95.75 79 ASP A CA 1
ATOM 630 C C . ASP A 1 79 ? -5.998 -1.108 -0.598 1.00 95.75 79 ASP A C 1
ATOM 632 O O . ASP A 1 79 ? -5.320 -1.522 -1.541 1.00 95.75 79 ASP A O 1
ATOM 636 N N . ILE A 1 80 ? -6.937 -0.166 -0.779 1.00 96.75 80 ILE A N 1
ATOM 637 C CA . ILE A 1 80 ? -7.133 0.540 -2.058 1.00 96.75 80 ILE A CA 1
ATOM 638 C C . ILE A 1 80 ? -5.881 1.349 -2.416 1.00 96.75 80 ILE A C 1
ATOM 640 O O . ILE A 1 80 ? -5.393 1.242 -3.541 1.00 96.75 80 ILE A O 1
ATOM 644 N N . CYS A 1 81 ? -5.329 2.134 -1.483 1.00 94.62 81 CYS A N 1
ATOM 645 C CA . CYS A 1 81 ? -4.098 2.897 -1.719 1.00 94.62 81 CYS A CA 1
ATOM 646 C C . CYS A 1 81 ? -2.916 1.979 -2.069 1.00 94.62 81 CYS A C 1
ATOM 648 O O . CYS A 1 81 ? -2.167 2.260 -3.009 1.00 94.62 81 CYS A O 1
ATOM 650 N N . LEU A 1 82 ? -2.785 0.856 -1.358 1.00 94.19 82 LEU A N 1
ATOM 651 C CA . LEU A 1 82 ? -1.774 -0.163 -1.621 1.00 94.19 82 LEU A CA 1
ATOM 652 C C . LEU A 1 82 ? -1.940 -0.785 -3.015 1.00 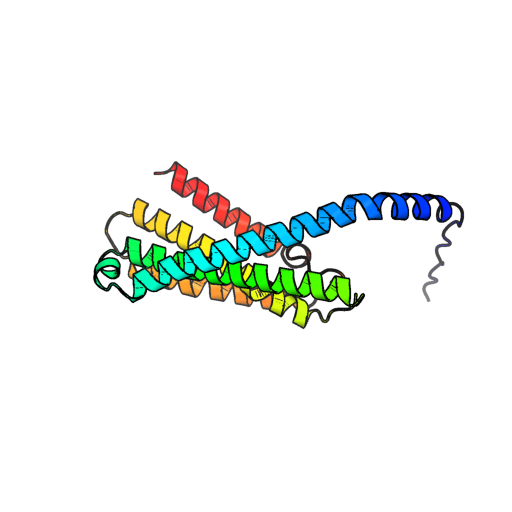94.19 82 LEU A C 1
ATOM 654 O O . LEU A 1 82 ? -0.979 -0.836 -3.788 1.00 94.19 82 LEU A O 1
ATOM 658 N N . GLY A 1 83 ? -3.154 -1.224 -3.355 1.00 95.25 83 GLY A N 1
ATOM 659 C CA . GLY A 1 83 ? -3.481 -1.789 -4.664 1.00 95.25 83 GLY A CA 1
ATOM 660 C C . GLY A 1 83 ? -3.218 -0.801 -5.800 1.00 95.25 83 GLY A C 1
ATOM 661 O O . GLY A 1 83 ? -2.627 -1.167 -6.814 1.00 95.25 83 GLY A O 1
ATOM 662 N N . PHE A 1 84 ? -3.561 0.473 -5.603 1.00 96.00 84 PHE A N 1
ATOM 663 C CA . PHE A 1 84 ? -3.305 1.542 -6.567 1.00 96.00 84 PHE A CA 1
ATOM 664 C C . PHE A 1 84 ? -1.805 1.776 -6.781 1.00 96.00 84 PHE A C 1
ATOM 666 O O . PHE A 1 84 ? -1.350 1.841 -7.923 1.00 96.00 84 PHE A O 1
ATOM 673 N N . GLY A 1 85 ? -1.018 1.826 -5.701 1.00 93.50 85 GLY A N 1
ATOM 674 C CA . GLY A 1 85 ? 0.439 1.941 -5.783 1.00 93.50 85 GLY A CA 1
ATOM 675 C C . GLY A 1 85 ? 1.087 0.763 -6.516 1.00 93.50 85 GLY A C 1
ATOM 676 O O . GLY A 1 85 ? 1.929 0.964 -7.391 1.00 93.50 85 GLY A O 1
ATOM 677 N N . LEU A 1 86 ? 0.656 -0.469 -6.219 1.00 91.88 86 LEU A N 1
ATOM 678 C CA . LEU A 1 86 ? 1.123 -1.674 -6.915 1.00 91.88 86 LEU A CA 1
ATOM 679 C C . LEU A 1 86 ? 0.774 -1.655 -8.406 1.00 91.88 86 LEU A C 1
ATOM 681 O O . LEU A 1 86 ? 1.616 -2.003 -9.236 1.00 91.88 86 LEU A O 1
ATOM 685 N N . PHE A 1 87 ? -0.443 -1.232 -8.746 1.00 95.19 87 PHE A N 1
ATOM 686 C CA . PHE A 1 87 ? -0.907 -1.146 -10.126 1.00 95.19 87 PHE A CA 1
ATOM 687 C C . PHE A 1 87 ? -0.112 -0.111 -10.929 1.00 95.19 87 PHE A C 1
ATOM 689 O O . PHE A 1 87 ? 0.446 -0.446 -11.973 1.00 95.19 87 PHE A O 1
ATOM 696 N N . ILE A 1 88 ? 0.028 1.115 -10.407 1.00 93.88 88 ILE A N 1
ATOM 697 C CA . ILE A 1 88 ? 0.837 2.174 -11.027 1.00 93.88 88 ILE A CA 1
ATOM 698 C C . ILE A 1 88 ? 2.275 1.700 -11.242 1.00 93.88 88 ILE A C 1
ATOM 700 O O . ILE A 1 88 ? 2.822 1.840 -12.334 1.00 93.88 88 ILE A O 1
ATOM 704 N N . ARG A 1 89 ? 2.892 1.105 -10.217 1.00 90.75 89 ARG A N 1
ATOM 705 C CA . ARG A 1 89 ? 4.266 0.609 -10.308 1.00 90.75 89 ARG A CA 1
ATOM 706 C C . ARG A 1 89 ? 4.419 -0.492 -11.356 1.00 90.75 89 ARG A C 1
ATOM 708 O O . ARG A 1 89 ? 5.434 -0.523 -12.051 1.00 90.75 89 ARG A O 1
ATOM 715 N N . GLY A 1 90 ? 3.435 -1.381 -11.473 1.00 91.44 90 GLY A N 1
ATOM 716 C CA . GLY A 1 90 ? 3.393 -2.412 -12.508 1.00 91.44 90 GLY A CA 1
ATOM 717 C C . GLY A 1 90 ? 3.315 -1.814 -13.912 1.00 91.44 90 GLY A C 1
ATOM 718 O O . GLY A 1 90 ? 4.139 -2.154 -14.758 1.00 91.44 90 GLY A O 1
ATOM 719 N N . LEU A 1 91 ? 2.403 -0.860 -14.131 1.00 93.00 91 LEU A N 1
ATOM 720 C CA . LEU A 1 91 ? 2.264 -0.159 -15.411 1.00 93.00 91 LEU A CA 1
ATOM 721 C C . LEU A 1 91 ? 3.547 0.559 -15.820 1.00 93.00 91 LEU A C 1
ATOM 723 O O . LEU A 1 91 ? 4.001 0.403 -16.953 1.00 93.00 91 LEU A O 1
ATOM 727 N N . TYR A 1 92 ? 4.162 1.294 -14.891 1.00 91.44 92 TYR A N 1
ATOM 728 C CA . TYR A 1 92 ? 5.433 1.948 -15.170 1.00 91.44 92 TYR A CA 1
ATOM 729 C C . TYR A 1 92 ? 6.513 0.923 -15.483 1.00 91.44 92 TYR A C 1
ATOM 731 O O . TYR A 1 92 ? 7.190 1.069 -16.486 1.00 91.44 92 TYR A O 1
ATOM 739 N N . SER A 1 93 ? 6.630 -0.160 -14.716 1.00 88.25 93 SER A N 1
ATOM 740 C CA . SER A 1 93 ? 7.633 -1.199 -14.990 1.00 88.25 93 SER A CA 1
ATOM 741 C C . SER A 1 93 ? 7.506 -1.763 -16.415 1.00 88.25 93 SER A C 1
ATOM 743 O O . SER A 1 93 ? 8.516 -1.959 -17.082 1.00 88.25 93 SER A O 1
ATOM 745 N N . ILE A 1 94 ? 6.283 -1.943 -16.923 1.00 90.06 94 ILE A N 1
ATOM 746 C CA . ILE A 1 94 ? 6.040 -2.367 -18.312 1.00 90.06 94 ILE A CA 1
ATOM 747 C C . ILE A 1 94 ? 6.454 -1.280 -19.304 1.00 90.06 94 ILE A C 1
ATOM 749 O O . ILE A 1 94 ? 7.172 -1.572 -20.256 1.00 90.06 94 ILE A O 1
ATOM 753 N N . GLN A 1 95 ? 6.035 -0.031 -19.082 1.00 89.94 95 GLN A N 1
ATOM 754 C CA . GLN A 1 95 ? 6.390 1.086 -19.959 1.00 89.94 95 GLN A CA 1
ATOM 755 C C . GLN A 1 95 ? 7.911 1.237 -20.093 1.00 89.94 95 GLN A C 1
ATOM 757 O O . GLN A 1 95 ? 8.417 1.470 -21.186 1.00 89.94 95 GLN A O 1
ATOM 762 N N . ILE A 1 96 ? 8.629 1.064 -18.987 1.00 85.88 96 ILE A N 1
ATOM 763 C CA . ILE A 1 96 ? 10.086 1.154 -18.918 1.00 85.88 96 ILE A CA 1
ATOM 764 C C . ILE A 1 96 ? 10.741 0.090 -19.793 1.00 85.88 96 ILE A C 1
ATOM 766 O O . ILE A 1 96 ? 11.624 0.411 -20.584 1.00 85.88 96 ILE A O 1
ATOM 770 N N . ILE A 1 97 ? 10.282 -1.159 -19.680 1.00 86.00 97 ILE A N 1
ATOM 771 C CA . ILE A 1 97 ? 10.821 -2.261 -20.478 1.00 86.00 97 ILE A CA 1
ATOM 772 C C . ILE A 1 97 ? 10.502 -2.066 -21.969 1.00 86.00 97 ILE A C 1
ATOM 774 O O . ILE A 1 97 ? 11.308 -2.419 -22.817 1.00 86.00 97 ILE A O 1
ATOM 778 N N . VAL A 1 98 ? 9.352 -1.475 -22.304 1.00 89.88 98 VAL A N 1
ATOM 779 C CA . VAL A 1 98 ? 8.971 -1.206 -23.702 1.00 89.88 98 VAL A CA 1
ATOM 780 C C . VAL A 1 98 ? 9.775 -0.054 -24.318 1.00 89.88 98 VAL A C 1
ATOM 782 O O . VAL A 1 98 ? 9.995 -0.049 -25.525 1.00 89.88 98 VAL A O 1
ATOM 785 N N . GLN A 1 99 ? 10.188 0.935 -23.520 1.00 90.38 99 GLN A N 1
ATOM 786 C CA . GLN A 1 99 ? 10.873 2.140 -24.008 1.00 90.38 99 GLN A CA 1
ATOM 787 C C . GLN A 1 99 ? 12.408 2.074 -23.913 1.00 90.38 99 GLN A C 1
ATOM 789 O O . GLN A 1 99 ? 13.064 2.991 -24.401 1.00 90.38 99 GLN A O 1
ATOM 794 N N . ASP A 1 100 ? 12.980 1.041 -23.281 1.00 86.19 100 ASP A N 1
ATOM 795 C CA . ASP A 1 100 ? 14.426 0.905 -23.018 1.00 86.19 100 ASP A CA 1
ATOM 796 C C . ASP A 1 100 ? 15.053 2.130 -22.306 1.00 86.19 100 ASP A C 1
ATOM 798 O O . ASP A 1 100 ? 16.239 2.442 -22.453 1.00 86.19 100 ASP A O 1
ATOM 802 N N . ILE A 1 101 ? 14.265 2.850 -21.496 1.00 79.50 101 ILE A N 1
ATOM 803 C CA . ILE A 1 101 ? 14.732 4.015 -20.729 1.00 79.50 101 ILE A CA 1
ATOM 804 C C . ILE A 1 101 ? 15.195 3.548 -19.344 1.00 79.50 101 ILE A C 1
ATOM 806 O O . ILE A 1 101 ? 14.405 3.043 -18.552 1.00 79.50 101 ILE A O 1
ATOM 810 N N . PHE A 1 102 ? 16.468 3.765 -19.000 1.00 75.19 102 PHE A N 1
ATOM 811 C CA . PHE A 1 102 ? 17.043 3.308 -17.719 1.00 75.19 102 PHE A CA 1
ATOM 812 C C . PHE A 1 102 ? 17.432 4.434 -16.748 1.00 75.19 102 PHE A C 1
ATOM 814 O O . PHE A 1 102 ? 18.005 4.162 -15.695 1.00 75.19 102 PHE A O 1
ATOM 821 N N . ILE A 1 103 ? 17.127 5.697 -17.066 1.00 77.56 103 ILE A N 1
ATOM 822 C CA . ILE A 1 103 ? 17.515 6.854 -16.245 1.00 77.56 103 ILE A CA 1
ATOM 823 C C . ILE A 1 103 ? 16.260 7.490 -15.642 1.00 77.56 103 ILE A C 1
ATOM 825 O O . ILE A 1 103 ? 15.436 8.045 -16.365 1.00 77.56 103 ILE A O 1
ATOM 829 N N . TYR A 1 104 ? 16.136 7.437 -14.312 1.00 70.75 104 TYR A N 1
ATOM 830 C CA . TYR A 1 104 ? 15.021 8.032 -13.570 1.00 70.75 104 TYR A CA 1
ATOM 831 C C . TYR A 1 104 ? 15.492 9.175 -12.689 1.00 70.75 104 TYR A C 1
ATOM 833 O O . TYR A 1 104 ? 16.526 9.095 -12.029 1.00 70.75 104 TYR A O 1
ATOM 841 N N . SER A 1 105 ? 14.670 10.218 -12.616 1.00 81.44 105 SER A N 1
ATOM 842 C CA . SER A 1 105 ? 14.770 11.180 -11.525 1.00 81.44 105 SER A CA 1
ATOM 843 C C . SER A 1 105 ? 14.373 10.494 -10.216 1.00 81.44 105 SER A C 1
ATOM 845 O O . SER A 1 105 ? 13.303 9.882 -10.134 1.00 81.44 105 SER A O 1
ATOM 847 N N . THR A 1 106 ? 15.198 10.640 -9.176 1.00 78.56 106 THR A N 1
ATOM 848 C CA . THR A 1 106 ? 14.908 10.160 -7.815 1.00 78.56 106 THR A CA 1
ATOM 849 C C . THR A 1 106 ? 13.529 10.621 -7.337 1.00 78.56 106 THR A C 1
ATOM 851 O O . THR A 1 106 ? 12.778 9.849 -6.745 1.00 78.56 106 THR A O 1
ATOM 854 N N . THR A 1 107 ? 13.140 11.852 -7.674 1.00 79.94 107 THR A N 1
ATOM 855 C CA . THR A 1 107 ? 11.842 12.424 -7.302 1.00 79.94 107 THR A CA 1
ATOM 856 C C . THR A 1 107 ? 10.681 11.635 -7.903 1.00 79.94 107 THR A C 1
ATOM 858 O O . THR A 1 107 ? 9.715 11.328 -7.211 1.00 79.94 107 THR A O 1
ATOM 861 N N . PHE A 1 108 ? 10.772 11.253 -9.177 1.00 84.12 108 PHE A N 1
ATOM 862 C CA . PHE A 1 108 ? 9.721 10.488 -9.854 1.00 84.12 108 PHE A CA 1
ATOM 863 C C . PHE A 1 108 ? 9.562 9.083 -9.260 1.00 84.12 108 PHE A C 1
ATOM 865 O O . PHE A 1 108 ? 8.451 8.616 -9.011 1.00 84.12 108 PHE A O 1
ATOM 872 N N . CYS A 1 109 ? 10.694 8.446 -8.966 1.00 83.75 109 CYS A N 1
ATOM 873 C CA . CYS A 1 109 ? 10.758 7.153 -8.301 1.00 83.75 109 CYS A CA 1
ATOM 874 C C . CYS A 1 109 ? 10.051 7.154 -6.936 1.00 83.75 109 CYS A C 1
ATOM 876 O O . CYS A 1 109 ? 9.274 6.245 -6.616 1.00 83.75 109 CYS A O 1
ATOM 878 N N . LEU A 1 110 ? 10.303 8.213 -6.157 1.00 83.50 110 LEU A N 1
ATOM 879 C CA . LEU A 1 110 ? 9.666 8.454 -4.871 1.00 83.50 110 LEU A CA 1
ATOM 880 C C . LEU A 1 110 ? 8.148 8.581 -5.053 1.00 83.50 110 LEU A C 1
ATOM 882 O O . LEU A 1 110 ? 7.405 7.831 -4.429 1.00 83.50 110 LEU A O 1
ATOM 886 N N . TRP A 1 111 ? 7.687 9.445 -5.964 1.00 86.06 111 TRP A N 1
ATOM 887 C CA . TRP A 1 111 ? 6.259 9.676 -6.218 1.00 86.06 111 TRP A CA 1
ATOM 888 C C . TRP A 1 111 ? 5.487 8.420 -6.626 1.00 86.06 111 TRP A C 1
ATOM 890 O O . TRP A 1 111 ? 4.359 8.231 -6.177 1.00 86.06 111 TRP A O 1
ATOM 900 N N . ILE A 1 112 ? 6.080 7.542 -7.437 1.00 89.31 112 ILE A N 1
ATOM 901 C CA . ILE A 1 112 ? 5.443 6.274 -7.829 1.00 89.31 112 ILE A CA 1
ATOM 902 C C . ILE A 1 112 ? 5.327 5.309 -6.647 1.00 89.31 112 ILE A C 1
ATOM 904 O O . ILE A 1 112 ? 4.334 4.595 -6.520 1.00 89.31 112 ILE A O 1
ATOM 908 N N . SER A 1 113 ? 6.344 5.263 -5.788 1.00 85.12 113 SER A N 1
ATOM 909 C CA . SER A 1 113 ? 6.408 4.308 -4.672 1.00 85.12 113 SER A CA 1
ATOM 910 C C . SER A 1 113 ? 5.582 4.760 -3.464 1.00 85.12 113 SER A C 1
ATOM 912 O O . SER A 1 113 ? 5.180 3.955 -2.625 1.00 85.12 113 SER A O 1
ATOM 914 N N . LEU A 1 114 ? 5.306 6.056 -3.392 1.00 86.56 114 LEU A N 1
ATOM 915 C CA . LEU A 1 114 ? 4.697 6.747 -2.269 1.00 86.56 114 LEU A CA 1
ATOM 916 C C . LEU A 1 114 ? 3.291 6.224 -1.893 1.00 86.56 114 LEU A C 1
ATOM 918 O O . LEU A 1 114 ? 3.091 5.919 -0.714 1.00 86.56 114 LEU A O 1
ATOM 922 N N . PRO A 1 115 ? 2.342 6.001 -2.828 1.00 90.62 115 PRO A N 1
ATOM 923 C CA . PRO A 1 115 ? 1.040 5.413 -2.497 1.00 90.62 115 PRO A CA 1
ATOM 924 C C . PRO A 1 115 ? 1.155 3.994 -1.932 1.00 90.62 115 PRO A C 1
ATOM 926 O O . PRO A 1 115 ? 0.419 3.629 -1.017 1.00 90.62 115 PRO A O 1
ATOM 929 N N . GLN A 1 116 ? 2.106 3.205 -2.449 1.00 90.06 116 GLN A N 1
ATOM 930 C CA . GLN A 1 116 ? 2.336 1.832 -2.006 1.00 90.06 116 GLN A CA 1
ATOM 931 C C . GLN A 1 116 ? 2.843 1.805 -0.557 1.00 90.06 116 GLN A C 1
ATOM 933 O O . GLN A 1 116 ? 2.300 1.077 0.270 1.00 90.06 116 GLN A O 1
ATOM 938 N N . VAL A 1 117 ? 3.860 2.612 -0.241 1.00 85.19 117 VAL A N 1
ATOM 939 C CA . VAL A 1 117 ? 4.437 2.700 1.112 1.00 85.19 117 VAL A CA 1
ATOM 940 C C . VAL A 1 117 ? 3.401 3.216 2.111 1.00 85.19 117 VAL A C 1
ATOM 942 O O . VAL A 1 117 ? 3.258 2.649 3.195 1.00 85.19 117 VAL A O 1
ATOM 945 N N . TYR A 1 118 ? 2.639 4.244 1.727 1.00 86.62 118 TYR A N 1
ATOM 946 C CA . TYR A 1 118 ? 1.564 4.783 2.556 1.00 86.62 118 TYR A CA 1
ATOM 947 C C . TYR A 1 118 ? 0.485 3.733 2.845 1.00 86.62 118 TYR A C 1
ATOM 949 O O . TYR A 1 118 ? 0.125 3.542 4.004 1.00 86.62 118 TYR A O 1
ATOM 957 N N . GLY A 1 119 ? 0.019 3.014 1.817 1.00 90.50 119 GLY A N 1
ATOM 958 C CA . GLY A 1 119 ? -0.980 1.955 1.968 1.00 90.50 119 GLY A CA 1
ATOM 959 C C . GLY A 1 119 ? -0.528 0.858 2.934 1.00 90.50 119 GLY A C 1
ATOM 960 O O . GLY A 1 119 ? -1.266 0.517 3.850 1.00 90.50 119 GLY A O 1
ATOM 961 N N . ILE A 1 120 ? 0.716 0.377 2.810 1.00 88.56 120 ILE A N 1
ATOM 962 C CA . ILE A 1 120 ? 1.276 -0.640 3.721 1.00 88.56 120 ILE A CA 1
ATOM 963 C C . ILE A 1 120 ? 1.301 -0.135 5.169 1.00 88.56 120 ILE A C 1
ATOM 965 O O . ILE A 1 120 ? 0.827 -0.824 6.072 1.00 88.56 120 ILE A O 1
ATOM 969 N N . ALA A 1 121 ? 1.854 1.060 5.401 1.00 85.50 121 ALA A N 1
ATOM 970 C CA . ALA A 1 121 ? 1.948 1.628 6.745 1.00 85.50 121 ALA A CA 1
ATOM 971 C C . ALA A 1 121 ? 0.559 1.828 7.367 1.00 85.50 121 ALA A C 1
ATOM 973 O O . ALA A 1 121 ? 0.338 1.492 8.530 1.00 85.50 121 ALA A O 1
ATOM 974 N N . PHE A 1 122 ? -0.388 2.332 6.577 1.00 87.06 122 PHE A N 1
ATOM 975 C CA . PHE A 1 122 ? -1.756 2.549 7.015 1.00 87.06 122 PHE A CA 1
ATOM 976 C C . PHE A 1 122 ? -2.461 1.230 7.366 1.00 87.06 122 PHE A C 1
ATOM 978 O O . PHE A 1 122 ? -3.035 1.128 8.451 1.00 87.06 122 PHE A O 1
ATOM 985 N N . SER A 1 123 ? -2.364 0.197 6.519 1.00 90.50 123 SER A N 1
ATOM 986 C CA . SER A 1 123 ? -2.974 -1.113 6.790 1.00 90.50 123 SER A CA 1
ATOM 987 C C . SER A 1 123 ? -2.386 -1.776 8.040 1.00 90.50 123 SER A C 1
ATOM 989 O O . SER A 1 123 ? -3.140 -2.316 8.849 1.00 90.50 123 SER A O 1
ATOM 991 N N . TYR A 1 124 ? -1.070 -1.674 8.278 1.00 87.06 124 TYR A N 1
ATOM 992 C CA . TYR A 1 124 ? -0.464 -2.194 9.512 1.00 87.06 124 T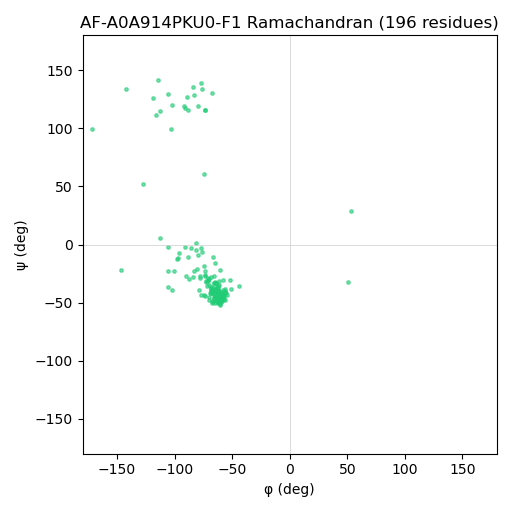YR A CA 1
ATOM 993 C C . TYR A 1 124 ? -1.002 -1.511 10.767 1.00 87.06 124 TYR A C 1
ATOM 995 O O . TYR A 1 124 ? -1.362 -2.200 11.720 1.00 87.06 124 TYR A O 1
ATOM 1003 N N . ILE A 1 125 ? -1.092 -0.179 10.763 1.00 84.56 125 ILE A N 1
ATOM 1004 C CA . ILE A 1 125 ? -1.584 0.586 11.914 1.00 84.56 125 ILE A CA 1
ATOM 1005 C C . ILE A 1 125 ? -3.072 0.306 12.161 1.00 84.56 125 ILE A C 1
ATOM 1007 O O . ILE A 1 125 ? -3.497 0.216 13.315 1.00 84.56 125 ILE A O 1
ATOM 1011 N N . GLN A 1 126 ? -3.872 0.125 11.107 1.00 87.00 126 GLN A N 1
ATOM 1012 C CA . GLN A 1 126 ? -5.283 -0.246 11.246 1.00 87.00 126 GLN A CA 1
ATOM 1013 C C . GLN A 1 126 ? -5.456 -1.663 11.793 1.00 87.00 126 GLN A C 1
ATOM 1015 O O . GLN A 1 126 ? -6.272 -1.869 12.687 1.00 87.00 126 GLN A O 1
ATOM 1020 N N . LEU A 1 127 ? -4.651 -2.627 11.337 1.00 88.44 127 LEU A N 1
ATOM 1021 C CA . LEU A 1 127 ? -4.638 -3.976 11.908 1.00 88.44 127 LEU A CA 1
ATOM 1022 C C . LEU A 1 127 ? -4.264 -3.953 13.396 1.00 88.44 127 LEU A C 1
ATOM 1024 O O . LEU A 1 127 ? -4.954 -4.578 14.201 1.00 88.44 127 LEU A O 1
ATOM 1028 N N . SER A 1 128 ? -3.249 -3.169 13.780 1.00 83.25 128 SER A N 1
ATOM 1029 C CA . SER A 1 128 ? -2.908 -2.943 15.191 1.00 83.25 128 SER A CA 1
ATOM 1030 C C . SER A 1 128 ? -4.079 -2.336 15.961 1.00 83.25 128 SER A C 1
ATOM 1032 O O . SER A 1 128 ? -4.390 -2.770 17.065 1.00 83.25 128 SER A O 1
ATOM 1034 N N . SER A 1 129 ? -4.757 -1.349 15.371 1.00 82.75 129 SER A N 1
ATOM 1035 C CA . SER A 1 129 ? -5.886 -0.656 15.997 1.00 82.75 129 SER A CA 1
ATOM 1036 C C . SER A 1 129 ? -7.074 -1.588 16.226 1.00 82.75 129 SER A C 1
ATOM 1038 O O . SER A 1 129 ? -7.688 -1.532 17.286 1.00 82.75 129 SER A O 1
ATOM 1040 N N . ILE A 1 130 ? -7.365 -2.481 15.274 1.00 86.00 130 ILE A N 1
ATOM 1041 C CA . ILE A 1 130 ? -8.391 -3.521 15.416 1.00 86.00 130 ILE A CA 1
ATOM 1042 C C . ILE A 1 130 ? -8.010 -4.498 16.533 1.00 86.00 130 ILE A C 1
ATOM 1044 O O . ILE A 1 130 ? -8.860 -4.843 17.350 1.00 86.00 130 ILE A O 1
ATOM 1048 N N . ALA A 1 131 ? -6.748 -4.927 16.600 1.00 84.62 131 ALA A N 1
ATOM 1049 C CA . ALA A 1 131 ? -6.287 -5.830 17.652 1.00 84.62 131 ALA A CA 1
ATOM 1050 C C . ALA A 1 131 ? -6.409 -5.183 19.047 1.00 84.62 131 ALA A C 1
ATOM 1052 O O . ALA A 1 131 ? -6.966 -5.782 19.963 1.00 84.62 131 ALA A O 1
ATOM 1053 N N . ILE A 1 132 ? -5.993 -3.919 19.183 1.00 80.44 132 ILE A N 1
ATOM 1054 C CA . ILE A 1 132 ? -6.123 -3.134 20.421 1.00 80.44 132 ILE A CA 1
ATOM 1055 C C . ILE A 1 132 ? -7.597 -2.949 20.809 1.00 80.44 132 ILE A C 1
ATOM 1057 O O . ILE A 1 132 ? -7.939 -3.140 21.974 1.00 80.44 132 ILE A O 1
ATOM 1061 N N . ASP A 1 133 ? -8.479 -2.621 19.859 1.00 81.81 133 ASP A N 1
ATOM 1062 C CA . ASP A 1 133 ? -9.923 -2.489 20.109 1.00 81.81 133 ASP A CA 1
ATOM 1063 C C . ASP A 1 133 ? -10.502 -3.778 20.716 1.00 81.81 133 ASP A C 1
ATOM 1065 O O . ASP A 1 133 ? -11.269 -3.736 21.680 1.00 81.81 133 ASP A O 1
ATOM 1069 N N . ARG A 1 134 ? -10.053 -4.942 20.227 1.00 81.88 134 ARG A N 1
ATOM 1070 C CA . ARG A 1 134 ? -10.456 -6.245 20.768 1.00 81.88 134 ARG A CA 1
ATOM 1071 C C . ARG A 1 134 ? -9.847 -6.548 22.138 1.00 81.88 134 ARG A C 1
ATOM 1073 O O . ARG A 1 134 ? -10.549 -7.123 22.964 1.00 81.88 134 ARG A O 1
ATOM 1080 N N . CYS A 1 135 ? -8.605 -6.142 22.409 1.00 77.44 135 CYS A N 1
ATOM 1081 C CA . CYS A 1 135 ? -7.973 -6.320 23.723 1.00 77.44 135 CYS A CA 1
ATOM 1082 C C . CYS A 1 135 ? -8.608 -5.451 24.816 1.00 77.44 135 CYS A C 1
ATOM 1084 O O . CYS A 1 135 ? -8.759 -5.901 25.948 1.00 77.44 135 CYS A O 1
ATOM 1086 N N . PHE A 1 136 ? -8.967 -4.203 24.503 1.00 75.31 136 PHE A N 1
ATOM 1087 C CA . PHE A 1 136 ? -9.439 -3.247 25.511 1.00 75.31 136 PHE A CA 1
ATOM 1088 C C . PHE A 1 136 ? -10.951 -3.243 25.724 1.00 75.31 136 PHE A C 1
ATOM 1090 O O . PHE A 1 136 ? -11.419 -2.534 26.613 1.00 75.31 136 PHE A O 1
ATOM 1097 N N . ALA A 1 137 ? -11.684 -4.052 24.959 1.00 66.75 137 ALA A N 1
ATOM 1098 C CA . ALA A 1 137 ? -13.104 -4.386 25.043 1.00 66.7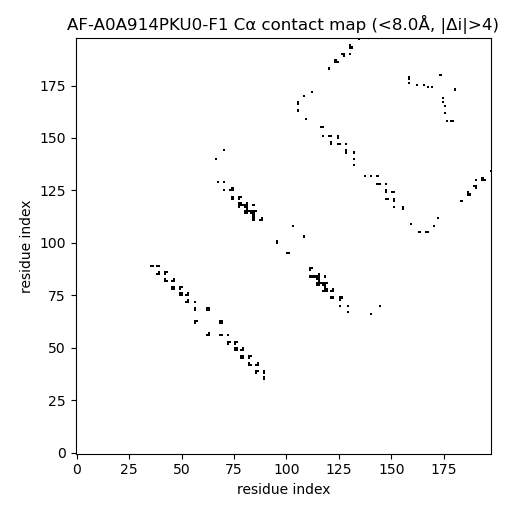5 137 ALA A CA 1
ATOM 1099 C C . ALA A 1 137 ? -14.136 -3.239 25.137 1.00 66.75 137 ALA A C 1
ATOM 1101 O O . ALA A 1 137 ? -15.226 -3.449 24.619 1.00 66.75 137 ALA A O 1
ATOM 1102 N N . ILE A 1 138 ? -13.890 -2.064 25.745 1.00 61.97 138 ILE A N 1
ATOM 1103 C CA . ILE A 1 138 ? -14.976 -1.147 26.140 1.00 61.97 138 ILE A CA 1
ATOM 1104 C C . ILE A 1 138 ? -14.712 0.380 26.095 1.00 61.97 138 ILE A C 1
ATOM 1106 O O . ILE A 1 138 ? -15.714 1.079 25.993 1.00 61.97 138 ILE A O 1
ATOM 1110 N N . THR A 1 139 ? -13.514 0.993 26.127 1.00 56.09 139 THR A N 1
ATOM 1111 C CA . THR A 1 139 ? -13.492 2.430 26.546 1.00 56.09 139 THR A CA 1
ATOM 1112 C C . THR A 1 139 ? -13.278 3.591 25.563 1.00 56.09 139 THR A C 1
ATOM 1114 O O . THR A 1 139 ? -13.774 4.651 25.928 1.00 56.09 139 THR A O 1
ATOM 1117 N N . GLN A 1 140 ? -12.678 3.531 24.358 1.00 62.50 140 GLN A N 1
ATOM 1118 C CA . GLN A 1 140 ? -12.652 4.739 23.476 1.00 62.50 140 GLN A CA 1
ATOM 1119 C C . GLN A 1 140 ? -12.122 4.517 22.036 1.00 62.50 140 GLN A C 1
ATOM 1121 O O . GLN A 1 140 ? -10.922 4.568 21.782 1.00 62.50 140 GLN A O 1
ATOM 1126 N N . LEU A 1 141 ? -13.028 4.381 21.055 1.00 65.31 141 LEU A N 1
ATOM 1127 C CA . LEU A 1 141 ? -12.696 4.194 19.624 1.00 65.31 141 LEU A CA 1
ATOM 1128 C C . LEU A 1 141 ? -12.112 5.445 18.935 1.00 65.31 141 LEU A C 1
ATOM 1130 O O . LEU A 1 141 ? -11.355 5.361 17.973 1.00 65.31 141 LEU A O 1
ATOM 1134 N N . TRP A 1 142 ? -12.481 6.641 19.394 1.00 69.06 142 TRP A N 1
ATOM 1135 C CA . TRP A 1 142 ? -12.074 7.881 18.723 1.00 69.06 142 TRP A CA 1
ATOM 1136 C C . TRP A 1 142 ? -10.559 8.086 18.750 1.00 69.06 142 TRP A C 1
ATOM 1138 O O . TRP A 1 142 ? -9.986 8.591 17.787 1.00 69.06 142 TRP A O 1
ATOM 1148 N N . LEU A 1 143 ? -9.904 7.640 19.824 1.00 72.44 143 LEU A N 1
ATOM 1149 C CA . LEU A 1 143 ? -8.460 7.756 19.962 1.00 72.44 143 LEU A CA 1
ATOM 1150 C C . LEU A 1 143 ? -7.729 6.828 18.981 1.00 72.44 143 LEU A C 1
ATOM 1152 O O . LEU A 1 143 ? -6.776 7.268 18.343 1.00 72.44 143 LEU A O 1
ATOM 1156 N N . SER A 1 144 ? -8.198 5.587 18.793 1.00 69.81 144 SER A N 1
ATOM 1157 C CA . SER A 1 144 ? -7.580 4.645 17.848 1.00 69.81 144 SER A CA 1
ATOM 1158 C C . SER A 1 144 ? -7.733 5.108 16.398 1.00 69.81 144 SER A C 1
ATOM 1160 O O . SER A 1 144 ? -6.770 5.047 15.638 1.00 69.81 144 SER A O 1
ATOM 1162 N N . ALA A 1 145 ? -8.883 5.682 16.031 1.00 69.69 145 ALA A N 1
ATOM 1163 C CA . ALA A 1 145 ? -9.086 6.259 14.702 1.00 69.69 145 ALA A CA 1
ATOM 1164 C C . ALA A 1 145 ? -8.156 7.459 14.427 1.00 69.69 145 ALA A C 1
ATOM 1166 O O . ALA A 1 145 ? -7.564 7.551 13.351 1.00 69.69 145 ALA A O 1
ATOM 1167 N N . ILE A 1 146 ? -7.993 8.363 15.403 1.00 75.44 146 ILE A N 1
ATOM 1168 C CA . ILE A 1 146 ? -7.103 9.530 15.284 1.00 75.44 146 ILE A CA 1
ATOM 1169 C C . ILE A 1 146 ? -5.638 9.087 15.186 1.00 75.44 146 ILE A C 1
ATOM 1171 O O . ILE A 1 146 ? -4.915 9.547 14.300 1.00 75.44 146 ILE A O 1
ATOM 1175 N N . ILE A 1 147 ? -5.206 8.158 16.046 1.00 76.56 147 ILE A N 1
ATOM 1176 C CA . ILE A 1 147 ? -3.854 7.581 15.998 1.00 76.56 147 ILE A CA 1
ATOM 1177 C C . ILE A 1 147 ? -3.620 6.901 14.645 1.00 76.56 147 ILE A C 1
ATOM 1179 O O . ILE A 1 147 ? -2.576 7.115 14.026 1.00 76.56 147 ILE A O 1
ATOM 1183 N N . GLY A 1 148 ? -4.616 6.163 14.150 1.00 71.19 148 GLY A N 1
ATOM 1184 C CA . GLY A 1 148 ? -4.586 5.489 12.857 1.00 71.19 148 GLY A CA 1
ATOM 1185 C C . GLY A 1 148 ? -4.406 6.413 11.654 1.00 71.19 148 GLY A C 1
ATOM 1186 O O . GLY A 1 148 ? -3.936 5.959 10.618 1.00 71.19 148 GLY A O 1
ATOM 1187 N N . LEU A 1 149 ? -4.728 7.703 11.778 1.00 76.19 149 LEU A N 1
ATOM 1188 C CA . LEU A 1 149 ? -4.609 8.682 10.695 1.00 76.19 149 LEU A CA 1
ATOM 1189 C C . LEU A 1 149 ? -3.364 9.576 10.840 1.00 76.19 149 LEU A C 1
ATOM 1191 O O . LEU A 1 149 ? -2.672 9.859 9.859 1.00 76.19 149 LEU A O 1
ATOM 1195 N N . ILE A 1 150 ? -3.029 9.980 12.069 1.00 82.81 150 ILE A N 1
ATOM 1196 C CA . ILE A 1 150 ? -1.877 10.849 12.358 1.00 82.81 150 ILE A CA 1
ATOM 1197 C C . ILE A 1 150 ? -0.554 10.072 12.303 1.00 82.81 150 ILE A C 1
ATOM 1199 O O . ILE A 1 150 ? 0.426 10.542 11.733 1.00 82.81 150 ILE A O 1
ATOM 1203 N N . CYS A 1 151 ? -0.498 8.865 12.864 1.00 79.50 151 CYS A N 1
ATOM 1204 C CA . CYS A 1 151 ? 0.742 8.093 12.911 1.00 79.50 151 CYS A CA 1
ATOM 1205 C C . CYS A 1 151 ? 1.317 7.760 11.513 1.00 79.50 151 CYS A C 1
ATOM 1207 O O . CYS A 1 151 ? 2.497 8.050 11.286 1.00 79.50 151 CYS A O 1
ATOM 1209 N N . PRO A 1 152 ? 0.531 7.263 10.531 1.00 75.94 152 PRO A N 1
ATOM 1210 C CA . PRO A 1 152 ? 1.070 6.992 9.200 1.00 75.94 152 PRO A CA 1
ATOM 1211 C C . PRO A 1 152 ? 1.500 8.263 8.469 1.00 75.94 152 PRO A C 1
ATOM 1213 O O . PRO A 1 152 ? 2.488 8.220 7.746 1.00 75.94 152 PRO A O 1
ATOM 1216 N N . THR A 1 153 ? 0.825 9.402 8.670 1.00 79.88 153 THR A N 1
ATOM 1217 C CA . THR A 1 153 ? 1.221 10.669 8.027 1.00 79.88 153 THR A CA 1
ATOM 1218 C C . THR A 1 153 ? 2.553 11.198 8.563 1.00 79.88 153 THR A C 1
ATOM 1220 O O . THR A 1 153 ? 3.371 11.682 7.781 1.00 79.88 153 THR A O 1
ATOM 1223 N N . ILE A 1 154 ? 2.830 11.025 9.861 1.00 83.00 154 ILE A N 1
ATOM 1224 C CA . ILE A 1 154 ? 4.131 11.366 10.455 1.00 83.00 154 ILE A CA 1
ATOM 1225 C C . ILE A 1 154 ? 5.236 10.442 9.926 1.00 83.00 154 ILE A C 1
ATOM 1227 O O . ILE A 1 154 ? 6.264 10.931 9.458 1.00 83.00 154 ILE A O 1
ATOM 1231 N N . ILE A 1 155 ? 5.033 9.117 9.958 1.00 78.38 155 ILE A N 1
ATOM 1232 C CA . ILE A 1 155 ? 6.019 8.135 9.455 1.00 78.38 155 ILE A CA 1
ATOM 1233 C C . ILE A 1 155 ? 6.346 8.408 7.987 1.00 78.38 155 ILE A C 1
ATOM 1235 O O . ILE A 1 155 ? 7.501 8.357 7.560 1.00 78.38 155 ILE A O 1
ATOM 1239 N N . PHE A 1 156 ? 5.316 8.734 7.220 1.00 76.94 156 PHE A N 1
ATOM 1240 C CA . PHE A 1 156 ? 5.422 9.079 5.820 1.00 76.94 156 PHE A CA 1
ATOM 1241 C C . PHE A 1 156 ? 6.242 10.354 5.585 1.00 76.94 156 PHE A C 1
ATOM 1243 O O . PHE A 1 156 ? 7.157 10.349 4.763 1.00 76.94 156 PHE A O 1
ATOM 1250 N N . TYR A 1 157 ? 5.979 11.420 6.346 1.00 81.00 157 TYR A N 1
ATOM 1251 C CA . TYR A 1 157 ? 6.748 12.663 6.270 1.00 81.00 157 TYR A CA 1
ATOM 1252 C C . TYR A 1 157 ? 8.237 12.440 6.590 1.00 81.00 157 TYR A C 1
ATOM 1254 O O . TYR A 1 157 ? 9.117 12.912 5.866 1.00 81.00 157 TYR A O 1
ATOM 1262 N N . PHE A 1 158 ? 8.535 11.653 7.629 1.00 79.25 158 PHE A N 1
ATOM 1263 C CA . PHE A 1 158 ? 9.911 11.267 7.956 1.00 79.25 158 PHE A CA 1
ATOM 1264 C C . PHE A 1 158 ? 10.572 10.439 6.847 1.00 79.25 158 PHE A C 1
ATOM 1266 O O . PHE A 1 158 ? 11.727 10.688 6.519 1.00 79.25 158 PHE A O 1
ATOM 1273 N N . SER A 1 159 ? 9.840 9.512 6.225 1.00 72.06 159 SER A N 1
ATOM 1274 C CA . SER A 1 159 ? 10.375 8.680 5.137 1.00 72.06 159 SER A CA 1
ATOM 1275 C C . SER A 1 159 ? 10.760 9.521 3.912 1.00 72.06 159 SER A C 1
ATOM 1277 O O . SER A 1 159 ? 11.846 9.351 3.363 1.00 72.06 159 SER A O 1
ATOM 1279 N N . ILE A 1 160 ? 9.919 10.491 3.530 1.00 73.75 160 ILE A N 1
ATOM 1280 C CA . ILE A 1 160 ? 10.203 11.406 2.410 1.00 73.75 160 ILE A CA 1
ATOM 1281 C C . ILE A 1 160 ? 11.454 12.247 2.678 1.00 73.75 160 ILE A C 1
ATOM 1283 O O . ILE A 1 160 ? 12.280 12.435 1.786 1.00 73.75 160 ILE A O 1
ATOM 1287 N N . THR A 1 161 ? 11.601 12.766 3.898 1.00 76.75 161 THR A N 1
ATOM 1288 C CA . THR A 1 161 ? 12.730 13.647 4.232 1.00 76.75 161 THR A CA 1
ATOM 1289 C C . THR A 1 161 ? 14.065 12.906 4.297 1.00 76.75 161 THR A C 1
ATOM 1291 O O . THR A 1 161 ? 15.086 13.490 3.938 1.00 76.75 161 THR A O 1
ATOM 1294 N N . SER A 1 162 ? 14.080 11.624 4.681 1.00 69.62 162 SER A N 1
ATOM 1295 C CA . SER A 1 162 ? 15.317 10.835 4.751 1.00 69.62 162 SER A CA 1
ATOM 1296 C C . SER A 1 162 ? 15.891 10.426 3.390 1.00 69.62 162 SER A C 1
ATOM 1298 O O . SER A 1 162 ? 17.104 10.258 3.278 1.00 69.62 162 SER A O 1
ATOM 1300 N N . ASP A 1 163 ? 15.057 10.290 2.354 1.00 68.06 163 ASP A N 1
ATOM 1301 C CA . ASP A 1 163 ? 15.477 9.748 1.050 1.00 68.06 163 ASP A CA 1
ATOM 1302 C C . ASP A 1 163 ? 16.023 10.785 0.063 1.00 68.06 163 ASP A C 1
ATOM 1304 O O . ASP A 1 163 ? 16.622 10.426 -0.953 1.00 68.06 163 ASP A O 1
ATOM 1308 N N . LEU A 1 164 ? 15.872 12.081 0.348 1.00 68.81 164 LEU A N 1
ATOM 1309 C CA . LEU A 1 164 ? 16.190 13.141 -0.614 1.00 68.81 164 LEU A CA 1
ATOM 1310 C C . LEU A 1 164 ? 17.694 13.252 -0.957 1.00 68.81 164 LEU A C 1
ATOM 1312 O O . LEU A 1 164 ? 18.053 13.957 -1.896 1.00 68.81 164 LEU A O 1
ATOM 1316 N N . HIS A 1 165 ? 18.584 12.568 -0.226 1.00 64.38 165 HIS A N 1
ATOM 1317 C CA . HIS A 1 165 ? 20.037 12.731 -0.366 1.00 64.38 165 HIS A CA 1
ATOM 1318 C C . HIS A 1 165 ? 20.773 11.578 -1.080 1.00 64.38 165 HIS A C 1
ATOM 1320 O O . HIS A 1 165 ? 21.980 11.672 -1.290 1.00 64.38 165 HIS A O 1
ATOM 1326 N N . SER A 1 166 ? 20.090 10.498 -1.480 1.00 61.56 166 SER A N 1
ATOM 1327 C CA . SER A 1 166 ? 20.743 9.320 -2.080 1.00 61.56 166 SER A CA 1
ATOM 1328 C C . SER A 1 166 ? 20.513 9.227 -3.595 1.00 61.56 166 SER A C 1
ATOM 1330 O O . SER A 1 166 ? 19.377 9.286 -4.067 1.00 61.56 166 SER A O 1
ATOM 1332 N N . GLN A 1 167 ? 21.582 9.057 -4.383 1.00 58.59 167 GLN A N 1
ATOM 1333 C CA . GLN A 1 167 ? 21.470 8.658 -5.792 1.00 58.59 167 GLN A CA 1
ATOM 1334 C C . GLN A 1 167 ? 21.239 7.145 -5.866 1.00 58.59 167 GLN A C 1
ATOM 1336 O O . GLN A 1 167 ? 22.081 6.366 -5.424 1.00 58.59 167 GLN A O 1
ATOM 1341 N N . ILE A 1 168 ? 20.104 6.723 -6.429 1.00 58.38 168 ILE A N 1
ATOM 1342 C CA . ILE A 1 168 ? 19.699 5.313 -6.468 1.00 58.38 168 ILE A CA 1
ATOM 1343 C C . ILE A 1 168 ? 19.577 4.865 -7.928 1.00 58.38 168 ILE A C 1
ATOM 1345 O O . ILE A 1 168 ? 18.864 5.478 -8.717 1.00 58.38 168 ILE A O 1
ATOM 1349 N N . SER A 1 169 ? 20.268 3.780 -8.290 1.00 56.16 169 SER A N 1
ATOM 1350 C CA . SER A 1 169 ? 20.264 3.202 -9.645 1.00 56.16 169 SER A CA 1
ATOM 1351 C C . SER A 1 169 ? 19.037 2.333 -9.949 1.00 56.16 169 SER A C 1
ATOM 1353 O O . SER A 1 169 ? 18.835 1.931 -11.092 1.00 56.16 169 SER A O 1
ATOM 1355 N N . GLN A 1 170 ? 18.212 2.025 -8.944 1.00 63.91 170 GLN A N 1
ATOM 1356 C CA . GLN A 1 170 ? 17.008 1.209 -9.086 1.00 63.91 170 GLN A CA 1
ATOM 1357 C C . GLN A 1 170 ? 15.872 1.724 -8.201 1.00 63.91 170 GLN A C 1
ATOM 1359 O O . GLN A 1 170 ? 16.047 1.929 -7.003 1.00 63.91 170 GLN A O 1
ATOM 1364 N N . CYS A 1 171 ? 14.668 1.820 -8.766 1.00 66.50 171 CYS A N 1
ATOM 1365 C CA . CYS A 1 171 ? 13.432 2.071 -8.022 1.00 66.50 171 CYS A CA 1
ATOM 1366 C C . CYS A 1 171 ? 12.965 0.836 -7.241 1.00 66.50 171 CYS A C 1
ATOM 1368 O O . CYS A 1 171 ? 11.890 0.267 -7.465 1.00 66.50 171 CYS A O 1
ATOM 1370 N N . ALA A 1 172 ? 13.813 0.381 -6.325 1.00 64.31 172 ALA A N 1
ATOM 1371 C CA . ALA A 1 172 ? 13.506 -0.665 -5.377 1.00 64.31 172 ALA A CA 1
ATOM 1372 C C . ALA A 1 172 ? 13.206 -0.022 -4.022 1.00 64.31 172 ALA A C 1
ATOM 1374 O O . ALA A 1 172 ? 14.076 0.611 -3.430 1.00 64.31 172 ALA A O 1
ATOM 1375 N N . ILE A 1 173 ? 11.987 -0.251 -3.519 1.00 59.41 173 ILE A N 1
ATOM 1376 C CA . ILE A 1 173 ? 11.538 0.155 -2.175 1.00 59.41 173 ILE A CA 1
ATOM 1377 C C . ILE A 1 173 ? 12.602 -0.152 -1.102 1.00 59.41 173 ILE A C 1
ATOM 1379 O O . ILE A 1 173 ? 12.818 0.662 -0.219 1.00 59.41 173 ILE A O 1
ATOM 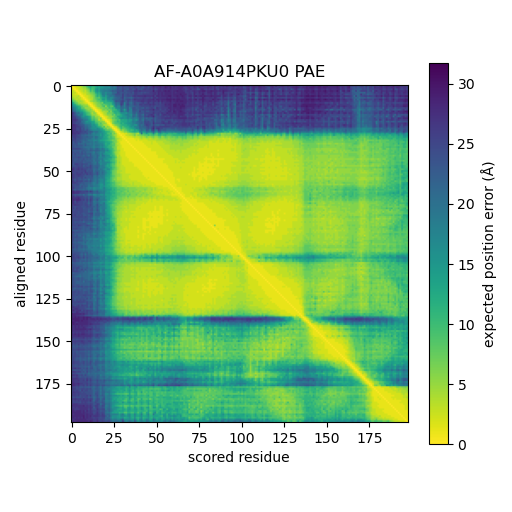1383 N N . GLY A 1 174 ? 13.345 -1.258 -1.230 1.00 52.25 174 GLY A N 1
ATOM 1384 C CA . GLY A 1 174 ? 14.351 -1.666 -0.243 1.00 52.25 174 GLY A CA 1
ATOM 1385 C C . GLY A 1 174 ? 15.662 -0.866 -0.217 1.00 52.25 174 GLY A C 1
ATOM 1386 O O . GLY A 1 174 ? 16.369 -0.927 0.784 1.00 52.25 174 GLY A O 1
ATOM 1387 N N . SER A 1 175 ? 16.024 -0.108 -1.263 1.00 46.84 175 SER A N 1
ATOM 1388 C CA . SER A 1 175 ? 17.287 0.663 -1.235 1.00 46.84 175 SER A CA 1
ATOM 1389 C C . SER A 1 175 ? 17.174 1.946 -0.410 1.00 46.84 175 SER A C 1
ATOM 1391 O O . SER A 1 175 ? 18.175 2.429 0.115 1.00 46.84 175 SER A O 1
ATOM 1393 N N . ALA A 1 176 ? 15.964 2.486 -0.320 1.00 49.53 176 ALA A N 1
ATOM 1394 C CA . ALA A 1 176 ? 15.635 3.715 0.385 1.00 49.53 176 ALA A CA 1
ATOM 1395 C C . ALA A 1 176 ? 15.392 3.476 1.888 1.00 49.53 176 ALA A C 1
ATOM 1397 O O . ALA A 1 176 ? 15.656 4.323 2.737 1.00 49.53 176 ALA A O 1
ATOM 1398 N N . THR A 1 177 ? 14.947 2.278 2.279 1.00 58.53 177 THR A N 1
ATOM 1399 C CA . THR A 1 177 ? 14.202 2.179 3.531 1.00 58.53 177 THR A CA 1
ATOM 1400 C C . THR A 1 177 ? 14.695 1.140 4.532 1.00 58.53 177 THR A C 1
ATOM 1402 O O . THR A 1 177 ? 13.895 0.409 5.115 1.00 58.53 177 THR A O 1
ATOM 1405 N N . LYS A 1 178 ? 15.989 1.146 4.877 1.00 68.44 178 LYS A N 1
ATOM 1406 C CA . LYS A 1 178 ? 16.447 0.448 6.104 1.00 68.44 178 LYS A CA 1
ATOM 1407 C C . LYS A 1 178 ? 15.633 0.869 7.339 1.00 68.44 178 LYS A C 1
ATOM 1409 O O . LYS A 1 178 ? 15.458 0.083 8.267 1.00 68.44 178 LYS A O 1
ATOM 1414 N N . LEU A 1 179 ? 15.145 2.113 7.350 1.00 66.81 179 LEU A N 1
ATOM 1415 C CA . LEU A 1 179 ? 14.252 2.631 8.380 1.00 66.81 179 LEU A CA 1
ATOM 1416 C C . LEU A 1 179 ? 12.853 1.998 8.301 1.00 66.81 179 LEU A C 1
ATOM 1418 O O . LEU A 1 179 ? 12.360 1.530 9.321 1.00 66.81 179 LEU A O 1
ATOM 1422 N N . PHE A 1 180 ? 12.235 1.928 7.117 1.00 66.94 180 PHE A N 1
ATOM 1423 C CA . PHE A 1 180 ? 10.918 1.300 6.950 1.00 66.94 180 PHE A CA 1
ATOM 1424 C C . PHE A 1 180 ? 10.957 -0.191 7.263 1.00 66.94 180 PHE A C 1
ATOM 1426 O O . PHE A 1 180 ? 10.042 -0.673 7.909 1.00 66.94 180 PHE A O 1
ATOM 1433 N N . ASP A 1 181 ? 12.015 -0.912 6.887 1.00 71.00 181 ASP A N 1
ATOM 1434 C CA . ASP A 1 181 ? 12.143 -2.336 7.215 1.00 71.00 181 ASP A CA 1
ATOM 1435 C C . ASP A 1 181 ? 12.207 -2.545 8.730 1.00 71.00 181 ASP A C 1
ATOM 1437 O O . ASP A 1 181 ? 11.537 -3.427 9.268 1.00 71.00 181 ASP A O 1
ATOM 1441 N N . LYS A 1 182 ? 12.950 -1.688 9.446 1.00 78.12 182 LYS A N 1
ATOM 1442 C CA . LYS A 1 182 ? 12.971 -1.695 10.915 1.00 78.12 182 LYS A CA 1
ATOM 1443 C C . LYS A 1 182 ? 11.608 -1.352 11.505 1.00 78.12 182 LYS A C 1
ATOM 1445 O O . LYS A 1 182 ? 11.148 -2.061 12.391 1.00 78.12 182 LYS A O 1
ATOM 1450 N N . ILE A 1 183 ? 10.967 -0.288 11.023 1.00 71.88 183 ILE A N 1
ATOM 1451 C CA . ILE A 1 183 ? 9.655 0.157 11.508 1.00 71.88 183 ILE A CA 1
ATOM 1452 C C . ILE A 1 183 ? 8.602 -0.930 11.256 1.00 71.88 183 ILE A C 1
ATOM 1454 O O . ILE A 1 183 ? 7.907 -1.334 12.179 1.00 71.88 183 ILE A O 1
ATOM 1458 N N . SER A 1 184 ? 8.534 -1.457 10.036 1.00 71.12 184 SER A N 1
ATOM 1459 C CA . SER A 1 184 ? 7.647 -2.548 9.622 1.00 71.12 184 SER A CA 1
ATOM 1460 C C . SER A 1 184 ? 7.877 -3.808 10.459 1.00 71.12 184 SER A C 1
ATOM 1462 O O . SER A 1 184 ? 6.920 -4.389 10.960 1.00 71.12 184 SER A O 1
ATOM 1464 N N . SER A 1 185 ? 9.137 -4.189 10.699 1.00 77.38 185 SER A N 1
ATOM 1465 C CA . SER A 1 185 ? 9.487 -5.318 11.571 1.00 77.38 185 SER A CA 1
ATOM 1466 C C . SER A 1 185 ? 9.026 -5.104 13.018 1.00 77.38 185 SER A C 1
ATOM 1468 O O . SER A 1 185 ? 8.432 -6.002 13.614 1.00 77.38 185 SER A O 1
ATOM 1470 N N . ILE A 1 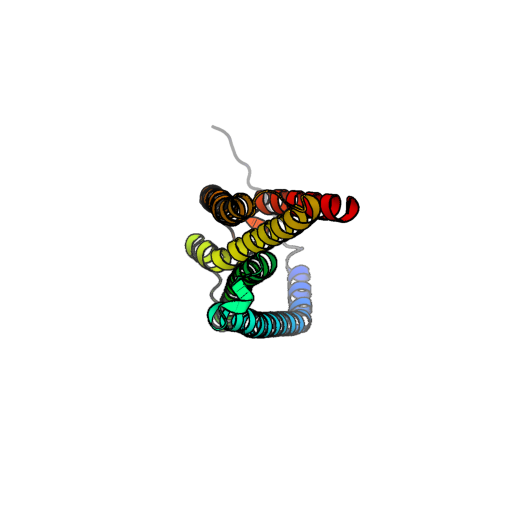186 ? 9.210 -3.896 13.569 1.00 76.62 186 ILE A N 1
ATOM 1471 C CA . ILE A 1 186 ? 8.713 -3.533 14.905 1.00 76.62 186 ILE A CA 1
ATOM 1472 C C . ILE A 1 186 ? 7.183 -3.628 14.954 1.00 76.62 186 ILE A C 1
ATOM 1474 O O . ILE A 1 186 ? 6.647 -4.239 15.875 1.00 76.62 186 ILE A O 1
ATOM 1478 N N . TYR A 1 187 ? 6.470 -3.084 13.964 1.00 70.31 187 TYR A N 1
ATOM 1479 C CA . TYR A 1 187 ? 5.008 -3.180 13.900 1.00 70.31 187 TYR A CA 1
ATOM 1480 C C . TYR A 1 187 ? 4.524 -4.624 13.760 1.00 70.31 187 TYR A C 1
ATOM 1482 O O . TYR A 1 187 ? 3.573 -5.013 14.435 1.00 70.31 187 TYR A O 1
ATOM 1490 N N . ALA A 1 188 ? 5.186 -5.436 12.933 1.00 70.50 188 ALA A N 1
ATOM 1491 C CA . ALA A 1 188 ? 4.875 -6.853 12.792 1.00 70.50 188 ALA A CA 1
ATOM 1492 C C . ALA A 1 188 ? 5.071 -7.604 14.118 1.00 70.50 188 ALA A C 1
ATOM 1494 O O . ALA A 1 188 ? 4.213 -8.396 14.503 1.00 70.50 188 ALA A O 1
ATOM 1495 N N . PHE A 1 189 ? 6.152 -7.310 14.847 1.00 75.00 189 PHE A N 1
ATOM 1496 C CA . PHE A 1 189 ? 6.414 -7.885 16.164 1.00 75.00 189 PHE A CA 1
ATOM 1497 C C . PHE A 1 189 ? 5.367 -7.459 17.201 1.00 75.00 189 PHE A C 1
ATOM 1499 O O . PHE A 1 189 ? 4.840 -8.309 17.913 1.00 75.00 189 PHE A O 1
ATOM 1506 N N . ILE A 1 190 ? 5.021 -6.167 17.257 1.00 70.06 190 ILE A N 1
ATOM 1507 C CA . ILE A 1 190 ? 3.972 -5.648 18.148 1.00 70.06 190 ILE A CA 1
ATOM 1508 C C . ILE A 1 190 ? 2.634 -6.328 17.839 1.00 70.06 190 ILE A C 1
ATOM 1510 O O . ILE A 1 190 ? 1.970 -6.806 18.754 1.00 70.06 190 ILE A O 1
ATOM 1514 N N . ASN A 1 191 ? 2.262 -6.435 16.562 1.00 66.06 191 ASN A N 1
ATOM 1515 C CA . ASN A 1 191 ? 1.031 -7.109 16.152 1.00 66.06 191 ASN A CA 1
ATOM 1516 C C . ASN A 1 191 ? 1.027 -8.586 16.547 1.00 66.06 191 ASN A C 1
ATOM 1518 O O . ASN A 1 191 ? 0.036 -9.060 17.094 1.00 66.06 191 ASN A O 1
ATOM 1522 N N . ALA A 1 192 ? 2.129 -9.304 16.325 1.00 67.94 192 ALA A N 1
ATOM 1523 C CA . ALA A 1 192 ? 2.250 -10.699 16.737 1.00 67.94 192 ALA A CA 1
ATOM 1524 C C . ALA A 1 192 ? 2.133 -10.859 18.262 1.00 67.94 192 ALA A C 1
ATOM 1526 O O . ALA A 1 192 ? 1.419 -11.743 18.727 1.00 67.94 192 ALA A O 1
ATOM 1527 N N . ALA A 1 193 ? 2.778 -9.984 19.040 1.00 67.44 193 ALA A N 1
ATOM 1528 C CA . ALA A 1 193 ? 2.702 -10.003 20.498 1.00 67.44 193 ALA A CA 1
ATOM 1529 C C . ALA A 1 193 ? 1.273 -9.751 21.002 1.00 67.44 193 ALA A C 1
ATOM 1531 O O . ALA A 1 193 ? 0.796 -10.488 21.859 1.00 67.44 193 ALA A O 1
ATOM 1532 N N . ILE A 1 194 ? 0.570 -8.765 20.432 1.00 60.38 194 ILE A N 1
ATOM 1533 C CA . ILE A 1 194 ? -0.830 -8.482 20.778 1.00 60.38 194 ILE A CA 1
ATOM 1534 C C . ILE A 1 194 ? -1.709 -9.701 20.480 1.00 60.38 194 ILE A C 1
ATOM 1536 O O . ILE A 1 194 ? -2.495 -10.091 21.334 1.00 60.38 194 ILE A O 1
ATOM 1540 N N . VAL A 1 195 ? -1.540 -10.334 19.313 1.00 60.72 195 VAL A N 1
ATOM 1541 C CA . VAL A 1 195 ? -2.317 -11.524 18.926 1.00 60.72 195 VAL A CA 1
ATOM 1542 C C . VAL A 1 195 ? -2.064 -12.713 19.859 1.00 60.72 195 VAL A C 1
ATOM 1544 O O . VAL A 1 195 ? -3.003 -13.433 20.162 1.00 60.72 195 VAL A O 1
ATOM 1547 N N . ILE A 1 196 ? -0.830 -12.924 20.334 1.00 65.38 196 ILE A N 1
ATOM 1548 C CA . ILE A 1 196 ? -0.501 -14.011 21.280 1.00 65.38 196 ILE A CA 1
ATOM 1549 C C . ILE A 1 196 ? -1.096 -13.757 22.674 1.00 65.38 196 ILE A C 1
ATOM 1551 O O . ILE A 1 196 ? -1.374 -14.703 23.407 1.00 65.38 196 ILE A O 1
ATOM 1555 N N . CYS A 1 197 ? -1.258 -12.493 23.065 1.00 55.19 197 CYS A N 1
ATOM 1556 C CA . CYS A 1 197 ? -1.814 -12.121 24.364 1.00 55.19 197 CYS A CA 1
ATOM 1557 C C . CYS A 1 197 ? -3.354 -12.148 24.423 1.00 55.19 197 CYS A C 1
ATOM 1559 O O . CYS A 1 197 ? -3.898 -11.914 25.504 1.00 55.19 197 CYS A O 1
ATOM 1561 N N . MET A 1 198 ? -4.038 -12.398 23.300 1.00 52.19 198 MET A N 1
ATOM 1562 C CA . MET A 1 198 ? -5.496 -12.580 23.214 1.00 52.19 198 MET A CA 1
ATOM 1563 C C . MET A 1 198 ? -5.890 -14.046 23.376 1.00 52.19 198 MET A C 1
ATOM 1565 O O . MET A 1 198 ? -6.915 -14.283 24.052 1.00 52.19 198 MET A O 1
#

InterPro domains:
  IPR000276 G protein-coupled receptor, rhodopsin-like [PR00237] (34-58)
  IPR000276 G protein-coupled receptor, rhodopsin-like [PR00237] (68-89)
  IPR000276 G protein-coupled receptor, rhodopsin-like [PR00237] (116-138)
  IPR017452 GPCR, rhodopsin-like, 7TM [PS50262] (49-138)

Organism: NCBI:txid227884